Protein AF-A0A5E7YX53-F1 (afdb_monomer)

Mean predicted aligned error: 16.77 Å

Foldseek 3Di:
DDDDDDDDDDDDDDDDDDDDDDDDDDDDDDDDDDDDDDDDDDDDDDDDDDDDDDDDDDDDDDDDPDDPPPPVVVVPVPPPPPFDKWKFWFADPPCVVQFPDKKKKKKAFLDDDPQWTWMWMDINLPWIKIWIWADPDPPDIDIDIDTDDSVVSVVSRVNRVQLMWTWMWTWGADPNWIKTWTQTDDPQHPTIMIMITDSDPPDDDDDDPRTDDICPPPPCPDSSNCSVQNHPPSHDD

Radius of gyration: 29.93 Å; Cα contacts (8 Å, |Δi|>4): 324; chains: 1; bounding box: 68×97×72 Å

Nearest PDB structures (foldseek):
  3v85-assembly1_A  TM=6.809E-01  e=5.620E-05  Arabidopsis thaliana
  5a66-assembly2_B  TM=6.585E-01  e=3.225E-05  Arabidopsis thaliana
  7lbm-assembly1_l  TM=5.895E-01  e=2.324E-03  Homo sapiens
  8tqw-assembly1_T  TM=5.381E-01  e=2.993E-02  Homo sapiens
  6l7y-assembly1_A  TM=4.828E-01  e=1.919E-02  Trypanosoma cruzi strain CL Brener

Sequence (237 aa):
MRSGVKFPAFHTNGYHECGVPRDPSPTPANNPQWGAERLAAEARPPASGSLGVSGNLPVPRAGLAAAVACDSRFRQKYLMALEIERKFLVETDAWRNAVESSKAIVQAYVAIDGDTSMRVRISDETRAELTVKIGVSDMTRHEFEYSIPVADARAMTEASRGRLIEKTRHILTIDGFIWEVDVYEGRLAGLVTAEIEMGSESDDPALPSWLGPEVTGDPAWSNAMLAMNGWPGGGFA

Solvent-accessible surface area (backbone atoms only — not comparable to full-atom values): 15377 Å² total; per-residue (Å²): 141,82,89,80,87,82,77,88,82,84,84,84,81,80,89,80,91,78,86,88,84,86,88,80,90,80,82,91,78,81,86,82,81,83,84,84,81,88,89,83,83,91,80,82,83,83,83,92,78,88,85,85,90,90,86,84,87,83,86,84,81,90,79,85,80,75,77,80,70,75,58,68,76,74,62,65,78,72,66,81,71,77,83,42,67,47,34,26,36,51,71,49,76,72,60,66,84,54,57,76,47,73,44,46,36,43,35,19,41,60,43,76,57,92,62,31,37,32,34,35,38,36,39,69,87,75,45,21,34,41,38,41,37,37,55,77,50,100,89,42,66,51,77,46,79,40,83,46,58,51,70,59,44,50,57,46,42,70,69,17,77,72,21,50,44,42,30,41,39,31,35,30,74,56,98,88,36,49,32,42,37,36,43,31,31,80,97,46,52,85,47,40,37,36,36,36,65,42,97,46,94,83,64,79,76,84,78,62,90,34,56,45,63,76,50,57,92,44,67,60,74,32,71,68,37,35,20,72,72,43,51,87,92,63,68,86,126

Secondary structure (DSSP, 8-state):
---PPPPPPP--PPP----------------------------PPPPP----------PPP----------TTGGGGG-----EEEEEEE--GGGGGG--EEEEEEEEEEEEETTEEEEEEEETTTEEEEEEEEEEETTEEEEEEEEE-HHHHHHHHHHTSS-EEEEEEEEEEETTEEEEEEEE-GGGTT-EEEEEEESSTT--PPPPTTEEEE-TT-GGGSHHHHHHH--TT----

Structure (mmCIF, N/CA/C/O backbone):
data_AF-A0A5E7YX53-F1
#
_entry.id   AF-A0A5E7YX53-F1
#
loop_
_atom_site.group_PDB
_atom_site.id
_atom_site.type_symbol
_atom_site.label_atom_id
_atom_site.label_alt_id
_atom_site.label_comp_id
_atom_site.label_asym_id
_atom_site.label_entity_id
_atom_site.label_seq_id
_atom_site.pdbx_PDB_ins_code
_atom_site.Cartn_x
_atom_site.Cartn_y
_atom_site.Cartn_z
_atom_site.occupancy
_atom_site.B_iso_or_equiv
_atom_site.auth_seq_id
_atom_site.auth_comp_id
_atom_site.auth_asym_id
_atom_site.auth_atom_id
_atom_site.pdbx_PDB_model_num
ATOM 1 N N . MET A 1 1 ? -3.828 -46.671 3.257 1.00 44.44 1 MET A N 1
ATOM 2 C CA . MET A 1 1 ? -3.639 -46.018 1.945 1.00 44.44 1 MET A CA 1
ATOM 3 C C . MET A 1 1 ? -3.460 -44.527 2.180 1.00 44.44 1 MET A C 1
ATOM 5 O O . MET A 1 1 ? -4.420 -43.858 2.528 1.00 44.44 1 MET A O 1
ATOM 9 N N . ARG A 1 2 ? -2.222 -44.033 2.116 1.00 36.22 2 ARG A N 1
ATOM 10 C CA . ARG A 1 2 ? -1.889 -42.603 2.164 1.00 36.22 2 ARG A CA 1
ATOM 11 C C . ARG A 1 2 ? -0.827 -42.373 1.093 1.00 36.22 2 ARG A C 1
ATOM 13 O O . ARG A 1 2 ? 0.272 -42.907 1.200 1.00 36.22 2 ARG A O 1
ATOM 20 N N . SER A 1 3 ? -1.207 -41.683 0.026 1.00 39.88 3 SER A N 1
ATOM 21 C CA . SER A 1 3 ? -0.347 -41.309 -1.095 1.00 39.88 3 SER A CA 1
ATOM 22 C C . SER A 1 3 ? 0.428 -40.044 -0.729 1.00 39.88 3 SER A C 1
ATOM 24 O O . SER A 1 3 ? -0.150 -38.962 -0.662 1.00 39.88 3 SER A O 1
ATOM 26 N N . GLY A 1 4 ? 1.724 -40.196 -0.454 1.00 34.91 4 GLY A N 1
ATOM 27 C CA . GLY A 1 4 ? 2.659 -39.086 -0.288 1.00 34.91 4 GLY A CA 1
ATOM 28 C C . GLY A 1 4 ? 3.151 -38.596 -1.647 1.00 34.91 4 GLY A C 1
ATOM 29 O O . GLY A 1 4 ? 3.697 -39.374 -2.428 1.00 34.91 4 GLY A O 1
ATOM 30 N N . VAL A 1 5 ? 2.949 -37.310 -1.921 1.00 41.78 5 VAL A N 1
ATOM 31 C CA . VAL A 1 5 ? 3.520 -36.608 -3.074 1.00 41.78 5 VAL A CA 1
ATOM 32 C C . VAL A 1 5 ? 4.980 -36.276 -2.749 1.00 41.78 5 VAL A C 1
ATOM 34 O O . VAL A 1 5 ? 5.265 -35.632 -1.742 1.00 41.78 5 VAL A O 1
ATOM 37 N N . LYS A 1 6 ? 5.906 -36.773 -3.576 1.00 34.72 6 LYS A N 1
ATOM 38 C CA . LYS A 1 6 ? 7.348 -36.490 -3.513 1.00 34.72 6 LYS A CA 1
ATOM 39 C C . LYS A 1 6 ? 7.652 -35.201 -4.282 1.00 34.72 6 LYS A C 1
ATOM 41 O O . LYS A 1 6 ? 7.348 -35.130 -5.468 1.00 34.72 6 LYS A O 1
ATOM 46 N N . PHE A 1 7 ? 8.317 -34.246 -3.637 1.00 41.00 7 PHE A N 1
ATOM 47 C CA . PHE A 1 7 ? 9.016 -33.139 -4.299 1.00 41.00 7 PHE A CA 1
ATOM 48 C C . PHE A 1 7 ? 10.506 -33.498 -4.474 1.00 41.00 7 PHE A C 1
ATOM 50 O O . PHE A 1 7 ? 11.041 -34.237 -3.641 1.00 41.00 7 PHE A O 1
ATOM 57 N N . PRO A 1 8 ? 11.185 -33.045 -5.546 1.00 41.41 8 PRO A N 1
ATOM 58 C CA . PRO A 1 8 ? 12.583 -33.384 -5.791 1.00 41.41 8 PRO A CA 1
ATOM 59 C C . PRO A 1 8 ? 13.538 -32.613 -4.866 1.00 41.41 8 PRO A C 1
ATOM 61 O O . PRO A 1 8 ? 13.306 -31.460 -4.514 1.00 41.41 8 PRO A O 1
ATOM 64 N N . ALA A 1 9 ? 14.618 -33.294 -4.478 1.00 37.00 9 ALA A N 1
ATOM 65 C CA . ALA A 1 9 ? 15.661 -32.812 -3.585 1.00 37.00 9 ALA A CA 1
ATOM 66 C C . ALA A 1 9 ? 16.569 -31.765 -4.254 1.00 37.00 9 ALA A C 1
ATOM 68 O O . ALA A 1 9 ? 16.986 -31.928 -5.400 1.00 37.00 9 ALA A O 1
ATOM 69 N N . PHE A 1 10 ? 16.919 -30.725 -3.495 1.00 35.78 10 PHE A N 1
ATOM 70 C CA . PHE A 1 10 ? 17.961 -29.760 -3.832 1.00 35.78 10 PHE A CA 1
ATOM 71 C C . PHE A 1 10 ? 19.346 -30.400 -3.661 1.00 35.78 10 PHE A C 1
ATOM 73 O O . PHE A 1 10 ? 19.677 -30.906 -2.588 1.00 35.78 10 PHE A O 1
ATOM 80 N N . HIS A 1 11 ? 20.169 -30.363 -4.710 1.00 34.53 11 HIS A N 1
ATOM 81 C CA . HIS A 1 11 ? 21.590 -30.691 -4.620 1.00 34.53 11 HIS A CA 1
ATOM 82 C C . HIS A 1 11 ? 22.379 -29.475 -4.120 1.00 34.53 11 HIS A C 1
ATOM 84 O O . HIS A 1 11 ? 22.493 -28.465 -4.810 1.00 34.53 11 HIS A O 1
ATOM 90 N N . THR A 1 12 ? 22.952 -29.596 -2.924 1.00 37.72 12 THR A N 1
ATOM 91 C CA . THR A 1 12 ? 23.993 -28.711 -2.394 1.00 37.72 12 THR A CA 1
ATOM 92 C C . THR A 1 12 ? 25.337 -29.129 -2.982 1.00 37.72 12 THR A C 1
ATOM 94 O O . THR A 1 12 ? 25.825 -30.217 -2.668 1.00 37.72 12 THR A O 1
ATOM 97 N N . ASN A 1 13 ? 25.938 -28.294 -3.830 1.00 35.59 13 ASN A N 1
ATOM 98 C CA . ASN A 1 13 ? 27.306 -28.518 -4.290 1.00 35.59 13 ASN A CA 1
ATOM 99 C C . ASN A 1 13 ? 28.294 -27.847 -3.328 1.00 35.59 13 ASN A C 1
ATOM 101 O O . ASN A 1 13 ? 28.101 -26.703 -2.920 1.00 35.59 13 ASN A O 1
ATOM 105 N N . GLY A 1 14 ? 29.299 -28.626 -2.930 1.00 31.70 14 GLY A N 1
ATOM 106 C CA . GLY A 1 14 ? 30.205 -28.361 -1.823 1.00 31.70 14 GLY A CA 1
ATOM 107 C C . GLY A 1 14 ? 31.181 -27.207 -2.037 1.00 31.70 14 GLY A C 1
ATOM 108 O O . GLY A 1 14 ? 31.655 -26.937 -3.139 1.00 31.70 14 GLY A O 1
ATOM 109 N N . TYR A 1 15 ? 31.499 -26.574 -0.913 1.00 31.61 15 TYR A N 1
ATOM 110 C CA . TYR A 1 15 ? 32.590 -25.632 -0.734 1.00 31.61 15 TYR A CA 1
ATOM 111 C C . TYR A 1 15 ? 33.934 -26.366 -0.836 1.00 31.61 15 TYR A C 1
ATOM 113 O O . TYR A 1 15 ? 34.170 -27.332 -0.114 1.00 31.61 15 TYR A O 1
ATOM 121 N N . HIS A 1 16 ? 34.826 -25.871 -1.694 1.00 34.97 16 HIS A N 1
ATOM 122 C CA . HIS A 1 16 ? 36.260 -26.125 -1.596 1.00 34.97 16 HIS A CA 1
ATOM 123 C C . HIS A 1 16 ? 36.951 -24.834 -1.149 1.00 34.97 16 HIS A C 1
ATOM 125 O O . HIS A 1 16 ? 36.925 -23.823 -1.848 1.00 34.97 16 HIS A O 1
ATOM 131 N N . GLU A 1 17 ? 37.553 -24.888 0.038 1.00 34.00 17 GLU A N 1
ATOM 132 C CA . GLU A 1 17 ? 38.483 -23.894 0.567 1.00 34.00 17 GLU A CA 1
ATOM 133 C C . GLU A 1 17 ? 39.793 -23.914 -0.232 1.00 34.00 17 GLU A C 1
ATOM 135 O O . GLU A 1 17 ? 40.359 -24.985 -0.450 1.00 34.00 17 GLU A O 1
ATOM 140 N N . CYS A 1 18 ? 40.316 -22.743 -0.606 1.00 31.19 18 CYS A N 1
ATOM 141 C CA . CYS A 1 18 ? 41.732 -22.556 -0.931 1.00 31.19 18 CYS A CA 1
ATOM 142 C C . CYS A 1 18 ? 42.158 -21.088 -0.734 1.00 31.19 18 CYS A C 1
ATOM 144 O O . CYS A 1 18 ? 41.786 -20.217 -1.511 1.00 31.19 18 CYS A O 1
ATOM 146 N N . GLY A 1 19 ? 42.969 -20.862 0.306 1.00 31.19 19 GLY A N 1
ATOM 147 C CA . GLY A 1 19 ? 44.177 -20.022 0.294 1.00 31.19 19 GLY A CA 1
ATOM 148 C C . GLY A 1 19 ? 44.062 -18.520 0.013 1.00 31.19 19 GLY A C 1
ATOM 149 O O . GLY A 1 19 ? 44.057 -18.088 -1.133 1.00 31.19 19 GLY A O 1
ATOM 150 N N . VAL A 1 20 ? 44.156 -17.718 1.076 1.00 34.00 20 VAL A N 1
ATOM 151 C CA . VAL A 1 20 ? 44.461 -16.276 1.032 1.00 34.00 20 VAL A CA 1
ATOM 152 C C . VAL A 1 20 ? 45.982 -16.063 0.985 1.00 34.00 20 VAL A C 1
ATOM 154 O O . VAL A 1 20 ? 46.686 -16.645 1.812 1.00 34.00 20 VAL A O 1
ATOM 157 N N . PRO A 1 21 ? 46.492 -15.148 0.144 1.00 34.53 21 PRO A N 1
ATOM 158 C CA . PRO A 1 21 ? 47.664 -14.342 0.495 1.00 34.53 21 PRO A CA 1
ATOM 159 C C . PRO A 1 21 ? 47.284 -12.864 0.678 1.00 34.53 21 PRO A C 1
ATOM 161 O O . PRO A 1 21 ? 46.472 -12.322 -0.070 1.00 34.53 21 PRO A O 1
ATOM 164 N N . ARG A 1 22 ? 47.873 -12.213 1.690 1.00 34.00 22 ARG A N 1
ATOM 165 C CA . ARG A 1 22 ? 47.709 -10.779 1.979 1.00 34.00 22 ARG A CA 1
ATOM 166 C C . ARG A 1 22 ? 48.737 -9.916 1.228 1.00 34.00 22 ARG A C 1
ATOM 168 O O . ARG A 1 22 ? 49.913 -10.265 1.219 1.00 34.00 22 ARG A O 1
ATOM 175 N N . ASP A 1 23 ? 48.235 -8.748 0.808 1.00 33.00 23 ASP A N 1
ATOM 176 C CA . ASP A 1 23 ? 48.867 -7.418 0.631 1.00 33.00 23 ASP A CA 1
ATOM 177 C C . ASP A 1 23 ? 49.780 -7.118 -0.582 1.00 33.00 23 ASP A C 1
ATOM 179 O O . ASP A 1 23 ? 50.427 -8.033 -1.090 1.00 33.00 23 ASP A O 1
ATOM 183 N N . PRO A 1 24 ? 49.975 -5.830 -0.983 1.00 42.06 24 PRO A N 1
ATOM 184 C CA . PRO A 1 24 ? 49.183 -4.604 -0.728 1.00 42.06 24 PRO A CA 1
ATOM 185 C C . PRO A 1 24 ? 48.884 -3.733 -1.989 1.00 42.06 24 PRO A C 1
ATOM 187 O O . PRO A 1 24 ? 49.595 -3.784 -2.987 1.00 42.06 24 PRO A O 1
ATOM 190 N N . SER A 1 25 ? 47.885 -2.844 -1.860 1.00 30.64 25 SER A N 1
ATOM 191 C CA . SER A 1 25 ? 47.658 -1.563 -2.586 1.00 30.64 25 SER A CA 1
ATOM 192 C C . SER A 1 25 ? 47.433 -1.530 -4.114 1.00 30.64 25 SER A C 1
ATOM 194 O O . SER A 1 25 ? 48.301 -1.922 -4.889 1.00 30.64 25 SER A O 1
ATOM 196 N N . PRO A 1 26 ? 46.385 -0.809 -4.570 1.00 36.06 26 PRO A N 1
ATOM 197 C CA . PRO A 1 26 ? 46.445 -0.076 -5.832 1.00 36.06 26 PRO A CA 1
ATOM 198 C C . PRO A 1 26 ? 46.181 1.431 -5.654 1.00 36.06 26 PRO A C 1
ATOM 200 O O . PRO A 1 26 ? 45.200 1.868 -5.055 1.00 36.06 26 PRO A O 1
ATOM 203 N N . THR A 1 27 ? 47.081 2.228 -6.223 1.00 35.41 27 THR A N 1
ATOM 204 C CA . THR A 1 27 ? 46.905 3.640 -6.586 1.00 35.41 27 THR A CA 1
ATOM 205 C C . THR A 1 27 ? 45.700 3.834 -7.523 1.00 35.41 27 THR A C 1
ATOM 207 O O . THR A 1 27 ? 45.443 2.968 -8.362 1.00 35.41 27 THR A O 1
ATOM 210 N N . PRO A 1 28 ? 44.976 4.971 -7.471 1.00 34.12 28 PRO A N 1
ATOM 211 C CA . PRO A 1 28 ? 43.920 5.249 -8.436 1.00 34.12 28 PRO A CA 1
ATOM 212 C C . PRO A 1 28 ? 44.526 5.801 -9.734 1.00 34.12 28 PRO A C 1
ATOM 214 O O . PRO A 1 28 ? 45.072 6.904 -9.763 1.00 34.12 28 PRO A O 1
ATOM 217 N N . ALA A 1 29 ? 44.423 5.030 -10.816 1.00 33.62 29 ALA A N 1
ATOM 218 C CA . ALA A 1 29 ? 44.708 5.484 -12.172 1.00 33.62 29 ALA A CA 1
ATOM 219 C C . ALA A 1 29 ? 43.408 5.909 -12.881 1.00 33.62 29 ALA A C 1
ATOM 221 O O . ALA A 1 29 ? 42.470 5.129 -13.008 1.00 33.62 29 ALA A O 1
ATOM 222 N N . ASN A 1 30 ? 43.398 7.173 -13.309 1.00 36.38 30 ASN A N 1
ATOM 223 C CA . ASN A 1 30 ? 42.688 7.802 -14.429 1.00 36.38 30 ASN A CA 1
ATOM 224 C C . ASN A 1 30 ? 41.548 7.044 -15.155 1.00 36.38 30 ASN A C 1
ATOM 226 O O . ASN A 1 30 ? 41.779 6.099 -15.900 1.00 36.38 30 ASN A O 1
ATOM 230 N N . ASN A 1 31 ? 40.344 7.620 -15.031 1.00 35.09 31 ASN A N 1
ATOM 231 C CA . ASN A 1 31 ? 39.406 8.053 -16.086 1.00 35.09 31 ASN A CA 1
ATOM 232 C C . ASN A 1 31 ? 39.378 7.314 -17.448 1.00 35.09 31 ASN A C 1
ATOM 234 O O . ASN A 1 31 ? 40.348 7.396 -18.203 1.00 35.09 31 ASN A O 1
ATOM 238 N N . PRO A 1 32 ? 38.196 6.841 -17.885 1.00 35.91 32 PRO A N 1
ATOM 239 C CA . PRO A 1 32 ? 37.824 6.796 -19.292 1.00 35.91 32 PRO A CA 1
ATOM 240 C C . PRO A 1 32 ? 36.826 7.914 -19.647 1.00 35.91 32 PRO A C 1
ATOM 242 O O . PRO A 1 32 ? 35.658 7.906 -19.253 1.00 35.91 32 PRO A O 1
ATOM 245 N N . GLN A 1 33 ? 37.318 8.854 -20.456 1.00 30.64 33 GLN A N 1
ATOM 246 C CA . GLN A 1 33 ? 36.558 9.879 -21.168 1.00 30.64 33 GLN A CA 1
ATOM 247 C C . GLN A 1 33 ? 35.457 9.241 -22.031 1.00 30.64 33 GLN A C 1
ATOM 249 O O . GLN A 1 33 ? 35.744 8.436 -22.916 1.00 30.64 33 GLN A O 1
ATOM 254 N N . TRP A 1 34 ? 34.203 9.645 -21.824 1.00 32.59 34 TRP A N 1
ATOM 255 C CA . TRP A 1 34 ? 33.136 9.404 -22.794 1.00 32.59 34 TRP A CA 1
ATOM 256 C C . TRP A 1 34 ? 33.305 10.377 -23.963 1.00 32.59 34 TRP A C 1
ATOM 258 O O . TRP A 1 34 ? 33.096 11.582 -23.826 1.00 32.59 34 TRP A O 1
ATOM 268 N N . GLY A 1 35 ? 33.734 9.843 -25.107 1.00 29.55 35 GLY A N 1
ATOM 269 C CA . GLY A 1 35 ? 33.821 10.567 -26.368 1.00 29.55 35 GLY A CA 1
ATOM 270 C C . GLY A 1 35 ? 32.434 10.846 -26.939 1.00 29.55 35 GLY A C 1
ATOM 271 O O . GLY A 1 35 ? 31.699 9.923 -27.280 1.00 29.55 35 GLY A O 1
ATOM 272 N N . ALA A 1 36 ? 32.099 12.125 -27.078 1.00 31.72 36 ALA A N 1
ATOM 273 C CA . ALA A 1 36 ? 31.012 12.590 -27.925 1.00 31.72 36 ALA A CA 1
ATOM 274 C C . ALA A 1 36 ? 31.632 13.365 -29.093 1.00 31.72 36 ALA A C 1
ATOM 276 O O . ALA A 1 36 ? 32.027 14.519 -28.939 1.00 31.72 36 ALA A O 1
ATOM 277 N N . GLU A 1 37 ? 31.731 12.728 -30.260 1.00 31.52 37 GLU A N 1
ATOM 278 C CA . GLU A 1 37 ? 32.083 13.404 -31.506 1.00 31.52 37 GLU A CA 1
ATOM 279 C C . GLU A 1 37 ? 30.990 13.245 -32.570 1.00 31.52 37 GLU A C 1
ATOM 281 O O . GLU A 1 37 ? 30.600 12.139 -32.932 1.00 31.52 37 GLU A O 1
ATOM 286 N N . ARG A 1 38 ? 30.633 14.422 -33.113 1.00 32.03 38 ARG A N 1
ATOM 287 C CA . ARG A 1 38 ? 30.009 14.752 -34.408 1.00 32.03 38 ARG A CA 1
ATOM 288 C C . ARG A 1 38 ? 28.496 14.529 -34.573 1.00 32.03 38 ARG A C 1
ATOM 290 O O . ARG A 1 38 ? 28.023 13.412 -34.707 1.00 32.03 38 ARG A O 1
ATOM 297 N N . LEU A 1 39 ? 27.760 15.627 -34.788 1.00 29.94 39 LEU A N 1
ATOM 298 C CA . LEU A 1 39 ? 27.498 16.224 -36.118 1.00 29.94 39 LEU A CA 1
ATOM 299 C C . LEU A 1 39 ? 26.484 17.386 -36.004 1.00 29.94 39 LEU A C 1
ATOM 301 O O . LEU A 1 39 ? 25.367 17.161 -35.557 1.00 29.94 39 LEU A O 1
ATOM 305 N N . ALA A 1 40 ? 26.856 18.588 -36.462 1.00 32.00 40 ALA A N 1
ATOM 306 C CA . ALA A 1 40 ? 25.992 19.606 -37.102 1.00 32.00 40 ALA A CA 1
ATOM 307 C C . ALA A 1 40 ? 26.865 20.852 -37.378 1.00 32.00 40 ALA A C 1
ATOM 309 O O . ALA A 1 40 ? 27.223 21.580 -36.461 1.00 32.00 40 ALA A O 1
ATOM 310 N N . ALA A 1 41 ? 27.499 20.952 -38.547 1.00 33.50 41 ALA A N 1
ATOM 311 C CA . ALA A 1 41 ? 26.955 21.568 -39.764 1.00 33.50 41 ALA A CA 1
ATOM 312 C C . ALA A 1 41 ? 26.732 23.086 -39.611 1.00 33.50 41 ALA A C 1
ATOM 314 O O . ALA A 1 41 ? 25.770 23.552 -39.008 1.00 33.50 41 ALA A O 1
ATOM 315 N N . GLU A 1 42 ? 27.682 23.826 -40.180 1.00 32.59 42 GLU A N 1
ATOM 316 C CA . GLU A 1 42 ? 27.737 25.278 -40.310 1.00 32.59 42 GLU A CA 1
ATOM 317 C C . GLU A 1 42 ? 26.537 25.829 -41.097 1.00 32.59 42 GLU A C 1
ATOM 319 O O . GLU A 1 42 ? 26.219 25.345 -42.183 1.00 32.59 42 GLU A O 1
ATOM 324 N N . ALA A 1 43 ? 25.936 26.914 -40.609 1.00 32.69 43 ALA A N 1
ATOM 325 C CA . ALA A 1 43 ? 25.086 27.787 -41.412 1.00 32.69 43 ALA A CA 1
ATOM 326 C C . ALA A 1 43 ? 25.496 29.246 -41.171 1.00 32.69 43 ALA A C 1
ATOM 328 O O . ALA A 1 43 ? 25.234 29.827 -40.119 1.00 32.69 43 ALA A O 1
ATOM 329 N N . ARG A 1 44 ? 26.184 29.832 -42.159 1.00 35.44 44 ARG A N 1
ATOM 330 C CA . ARG A 1 44 ? 26.443 31.277 -42.250 1.00 35.44 44 ARG A CA 1
ATOM 331 C C . ARG A 1 44 ? 25.149 32.011 -42.642 1.00 35.44 44 ARG A C 1
ATOM 333 O O . ARG A 1 44 ? 24.458 31.531 -43.541 1.00 35.44 44 ARG A O 1
ATOM 340 N N . PRO A 1 45 ? 24.843 33.188 -42.071 1.00 38.00 45 PRO A N 1
ATOM 341 C CA . PRO A 1 45 ? 23.753 34.029 -42.560 1.00 38.00 45 PRO A CA 1
ATOM 342 C C . PRO A 1 45 ? 24.175 34.792 -43.834 1.00 38.00 45 PRO A C 1
ATOM 344 O O . PRO A 1 45 ? 25.326 35.234 -43.918 1.00 38.00 45 PRO A O 1
ATOM 347 N N . PRO A 1 46 ? 23.288 34.984 -44.830 1.00 38.69 46 PRO A N 1
ATOM 348 C CA . PRO A 1 46 ? 23.581 35.850 -45.962 1.00 38.69 46 PRO A CA 1
ATOM 349 C C . PRO A 1 46 ? 23.355 37.332 -45.628 1.00 38.69 46 PRO A C 1
ATOM 351 O O . PRO A 1 46 ? 22.557 37.704 -44.769 1.00 38.69 46 PRO A O 1
ATOM 354 N N . ALA A 1 47 ? 24.114 38.155 -46.347 1.00 34.34 47 ALA A N 1
ATOM 355 C CA . ALA A 1 47 ? 24.240 39.594 -46.207 1.00 34.34 47 ALA A CA 1
ATOM 356 C C . ALA A 1 47 ? 22.967 40.383 -46.554 1.00 34.34 47 ALA A C 1
ATOM 358 O O . ALA A 1 47 ? 22.156 39.995 -47.394 1.00 34.34 47 ALA A O 1
ATOM 359 N N . SER A 1 48 ? 22.869 41.550 -45.924 1.00 34.88 48 SER A N 1
ATOM 360 C CA . SER A 1 48 ? 21.919 42.624 -46.181 1.00 34.88 48 SER A CA 1
ATOM 361 C C . SER A 1 48 ? 22.114 43.246 -47.569 1.00 34.88 48 SER A C 1
ATOM 363 O O . SER A 1 48 ? 23.180 43.767 -47.891 1.00 34.88 48 SER A O 1
ATOM 365 N N . GLY A 1 49 ? 21.049 43.253 -48.371 1.00 31.77 49 GLY A N 1
ATOM 366 C CA . GLY A 1 49 ? 20.936 44.025 -49.607 1.00 31.77 49 GLY A CA 1
ATOM 367 C C . GLY A 1 49 ? 19.658 44.858 -49.581 1.00 31.77 49 GLY A C 1
ATOM 368 O O . GLY A 1 49 ? 18.557 44.315 -49.580 1.00 31.77 49 GLY A O 1
ATOM 369 N N . SER A 1 50 ? 19.806 46.179 -49.523 1.00 32.62 50 SER A N 1
ATOM 370 C CA . SER A 1 50 ? 18.731 47.158 -49.708 1.00 32.62 50 SER A CA 1
ATOM 371 C C . SER A 1 50 ? 18.531 47.458 -51.193 1.00 32.62 50 SER A C 1
ATOM 373 O O . SER A 1 50 ? 19.540 47.598 -51.878 1.00 32.62 50 SER A O 1
ATOM 375 N N . LEU A 1 51 ? 17.282 47.654 -51.645 1.00 31.16 51 LEU A N 1
ATOM 376 C CA . LEU A 1 51 ? 16.831 48.721 -52.567 1.00 31.16 51 LEU A CA 1
ATOM 377 C C . LEU A 1 51 ? 15.321 48.577 -52.907 1.00 31.16 51 LEU A C 1
ATOM 379 O O . LEU A 1 51 ? 14.902 47.551 -53.426 1.00 31.16 51 LEU A O 1
ATOM 383 N N . GLY A 1 52 ? 14.537 49.645 -52.673 1.00 29.62 52 GLY A N 1
ATOM 384 C CA . GLY A 1 52 ? 13.616 50.221 -53.680 1.00 29.62 52 GLY A CA 1
ATOM 385 C C . GLY A 1 52 ? 12.146 49.762 -53.830 1.00 29.62 52 GLY A C 1
ATOM 386 O O . GLY A 1 52 ? 11.829 49.057 -54.772 1.00 29.62 52 GLY A O 1
ATOM 387 N N . VAL A 1 53 ? 11.256 50.281 -52.970 1.00 32.62 53 VAL A N 1
ATOM 388 C CA . VAL A 1 53 ? 9.967 51.000 -53.227 1.00 32.62 53 VAL A CA 1
ATOM 389 C C . VAL A 1 53 ? 8.993 50.589 -54.370 1.00 32.62 53 VAL A C 1
ATOM 391 O O . VAL A 1 53 ? 9.288 50.760 -55.546 1.00 32.62 53 VAL A O 1
ATOM 394 N N . SER A 1 54 ? 7.735 50.307 -53.965 1.00 31.56 54 SER A N 1
ATOM 395 C CA . SER A 1 54 ? 6.429 50.832 -54.468 1.00 31.56 54 SER A CA 1
ATOM 396 C C . SER A 1 54 ? 5.395 49.769 -54.868 1.00 31.56 54 SER A C 1
ATOM 398 O O . SER A 1 54 ? 5.616 48.991 -55.789 1.00 31.56 54 SER A O 1
ATOM 400 N N . GLY A 1 55 ? 4.213 49.807 -54.241 1.00 31.92 55 GLY A N 1
ATOM 401 C CA . GLY A 1 55 ? 3.025 49.075 -54.694 1.00 31.92 55 GLY A CA 1
ATOM 402 C C . GLY A 1 55 ? 1.971 48.931 -53.597 1.00 31.92 55 GLY A C 1
ATOM 403 O O . GLY A 1 55 ? 2.217 48.303 -52.576 1.00 31.92 55 GLY A O 1
ATOM 404 N N . ASN A 1 56 ? 0.813 49.554 -53.794 1.00 33.09 56 ASN A N 1
ATOM 405 C CA . ASN A 1 56 ? -0.256 49.736 -52.814 1.00 33.09 56 ASN A CA 1
ATOM 406 C C . ASN A 1 56 ? -1.369 48.666 -52.971 1.00 33.09 56 ASN A C 1
ATOM 408 O O . ASN A 1 56 ? -1.722 48.348 -54.105 1.00 33.09 56 ASN A O 1
ATOM 412 N N . LEU A 1 57 ? -1.986 48.276 -51.837 1.00 30.27 57 LEU A N 1
ATOM 413 C CA . LEU A 1 57 ? -3.296 47.595 -51.621 1.00 30.27 57 LEU A CA 1
ATOM 414 C C . LEU A 1 57 ? -3.411 46.059 -51.834 1.00 30.27 57 LEU A C 1
ATOM 416 O O . LEU A 1 57 ? -2.694 45.519 -52.670 1.00 30.27 57 LEU A O 1
ATOM 420 N N . PRO A 1 58 ? -4.374 45.344 -51.185 1.00 38.62 58 PRO A N 1
ATOM 421 C CA . PRO A 1 58 ? -5.327 45.738 -50.132 1.00 38.62 58 PRO A CA 1
ATOM 422 C C . PRO A 1 58 ? -5.256 44.873 -48.846 1.00 38.62 58 PRO A C 1
ATOM 424 O O . PRO A 1 58 ? -4.719 43.771 -48.816 1.00 38.62 58 PRO A O 1
ATOM 427 N N . VAL A 1 59 ? -5.876 45.377 -47.776 1.00 40.78 59 VAL A N 1
ATOM 428 C CA . VAL A 1 59 ? -6.101 44.677 -46.499 1.00 40.78 59 VAL A CA 1
ATOM 429 C C . VAL A 1 59 ? -7.314 43.741 -46.625 1.00 40.78 59 VAL A C 1
ATOM 431 O O . VAL A 1 59 ? -8.404 44.243 -46.911 1.00 40.78 59 VAL A O 1
ATOM 434 N N . PRO A 1 60 ? -7.210 42.428 -46.345 1.00 36.62 60 PRO A N 1
ATOM 435 C CA . PRO A 1 60 ? -8.369 41.614 -46.027 1.00 36.62 60 PRO A CA 1
ATOM 436 C C . PRO A 1 60 ? -8.636 41.666 -44.521 1.00 36.62 60 PRO A C 1
ATOM 438 O O . PRO A 1 60 ? -7.782 41.376 -43.682 1.00 36.62 60 PRO A O 1
ATOM 441 N N . ARG A 1 61 ? -9.861 42.064 -44.187 1.00 39.59 61 ARG A N 1
ATOM 442 C CA . ARG A 1 61 ? -10.441 41.987 -42.850 1.00 39.59 61 ARG A CA 1
ATOM 443 C C . ARG A 1 61 ? -11.093 40.607 -42.686 1.00 39.59 61 ARG A C 1
ATOM 445 O O . ARG A 1 61 ? -11.748 40.143 -43.611 1.00 39.59 61 ARG A O 1
ATOM 452 N N . ALA A 1 62 ? -10.994 40.079 -41.465 1.00 37.84 62 ALA A N 1
ATOM 453 C CA . ALA A 1 62 ? -11.679 38.911 -40.892 1.00 37.84 62 ALA A CA 1
ATOM 454 C C . ALA A 1 62 ? -11.010 37.536 -41.079 1.00 37.84 62 ALA A C 1
ATOM 456 O O . ALA A 1 62 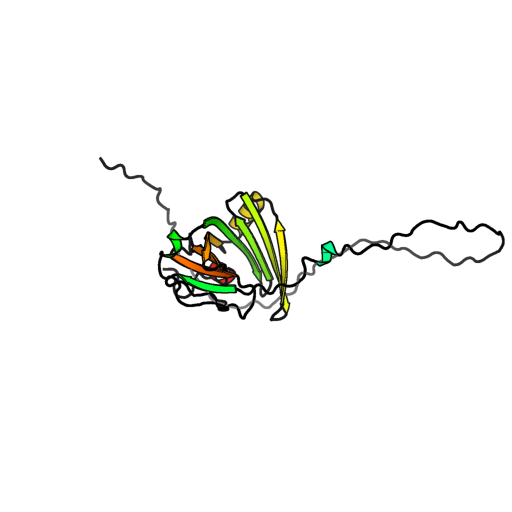? -10.813 37.056 -42.188 1.00 37.84 62 ALA A O 1
ATOM 457 N N . GLY A 1 63 ? -10.741 36.877 -39.946 1.00 32.78 63 GLY A N 1
ATOM 458 C CA . GLY A 1 63 ? -10.355 35.467 -39.912 1.00 32.78 63 GLY A CA 1
ATOM 459 C C . GLY A 1 63 ? -9.650 35.038 -38.627 1.00 32.78 63 GLY A C 1
ATOM 460 O O . GLY A 1 63 ? -8.479 34.700 -38.673 1.00 32.78 63 GLY A O 1
ATOM 461 N N . LEU A 1 64 ? -10.356 35.107 -37.493 1.00 42.53 64 LEU A N 1
ATOM 462 C CA . LEU A 1 64 ? -10.227 34.217 -36.327 1.00 42.53 64 LEU A CA 1
ATOM 463 C C . LEU A 1 64 ? -8.853 33.518 -36.122 1.00 42.53 64 LEU A C 1
ATOM 465 O O . LEU A 1 64 ? -8.671 32.364 -36.500 1.00 42.53 64 LEU A O 1
ATOM 469 N N . ALA A 1 65 ? -7.902 34.170 -35.447 1.00 34.78 65 ALA A N 1
ATOM 470 C CA . ALA A 1 65 ? -6.808 33.444 -34.800 1.00 34.78 65 ALA A CA 1
ATOM 471 C C . ALA A 1 65 ? -7.309 33.003 -33.423 1.00 34.78 65 ALA A C 1
ATOM 473 O O . ALA A 1 65 ? -7.459 33.816 -32.510 1.00 34.78 65 ALA A O 1
ATOM 474 N N . ALA A 1 66 ? -7.663 31.722 -33.337 1.00 38.28 66 ALA A N 1
ATOM 475 C CA . ALA A 1 66 ? -8.115 31.056 -32.132 1.00 38.28 66 ALA A CA 1
ATOM 476 C C . ALA A 1 66 ? -7.173 31.376 -30.966 1.00 38.28 66 ALA A C 1
ATOM 478 O O . ALA A 1 66 ? -5.984 31.055 -31.004 1.00 38.28 66 ALA A O 1
ATOM 479 N N . ALA A 1 67 ? -7.720 31.980 -29.911 1.00 38.03 67 ALA A N 1
ATOM 480 C CA . ALA A 1 67 ? -7.124 31.835 -28.600 1.00 38.03 67 ALA A CA 1
ATOM 481 C C . ALA A 1 67 ? -7.007 30.327 -28.364 1.00 38.03 67 ALA A C 1
ATOM 483 O O . ALA A 1 67 ? -8.019 29.622 -28.360 1.00 38.03 67 ALA A O 1
ATOM 484 N N . VAL A 1 68 ? -5.779 29.828 -28.229 1.00 41.78 68 VAL A N 1
ATOM 485 C CA . VAL A 1 68 ? -5.548 28.513 -27.642 1.00 41.78 68 VAL A CA 1
ATOM 486 C C . VAL A 1 68 ? -6.071 28.639 -26.221 1.00 41.78 68 VAL A C 1
ATOM 488 O O . VAL A 1 68 ? -5.383 29.123 -25.324 1.00 41.78 68 VAL A O 1
ATOM 491 N N . ALA A 1 69 ? -7.347 28.305 -26.042 1.00 40.12 69 ALA A N 1
ATOM 492 C CA . ALA A 1 69 ? -7.907 28.042 -24.742 1.00 40.12 69 ALA A CA 1
ATOM 493 C C . ALA A 1 69 ? -7.055 26.906 -24.186 1.00 40.12 69 ALA A C 1
ATOM 495 O O . ALA A 1 69 ? -7.143 25.769 -24.647 1.00 40.12 69 ALA A O 1
ATOM 496 N N . CYS A 1 70 ? -6.151 27.254 -23.272 1.00 38.38 70 CYS A N 1
ATOM 497 C CA . CYS A 1 70 ? -5.514 26.294 -22.395 1.00 38.38 70 CYS A CA 1
ATOM 498 C C . CYS A 1 70 ? -6.665 25.515 -21.762 1.00 38.38 70 CYS A C 1
ATOM 500 O O . CYS A 1 70 ? -7.442 26.088 -20.994 1.00 38.38 70 CYS A O 1
ATOM 502 N N . ASP A 1 71 ? -6.855 24.276 -22.216 1.00 40.12 71 ASP A N 1
ATOM 503 C CA . ASP A 1 71 ? -7.956 23.425 -21.799 1.00 40.12 71 ASP A CA 1
ATOM 504 C C . ASP A 1 71 ? -7.873 23.294 -20.279 1.00 40.12 71 ASP A C 1
ATOM 506 O O . ASP A 1 71 ? -6.986 22.635 -19.730 1.00 40.12 71 ASP A O 1
ATOM 510 N N . SER A 1 72 ? -8.781 23.975 -19.584 1.00 41.91 72 SER A N 1
ATOM 511 C CA . SER A 1 72 ? -8.867 23.980 -18.126 1.00 41.91 72 SER A CA 1
ATOM 512 C C . SER A 1 72 ? -9.104 22.575 -17.565 1.00 41.91 72 SER A C 1
ATOM 514 O O . SER A 1 72 ? -8.871 22.351 -16.379 1.00 41.91 72 SER A O 1
ATOM 516 N N . ARG A 1 73 ? -9.469 21.609 -18.422 1.00 42.66 73 ARG A N 1
ATOM 517 C CA . ARG A 1 73 ? -9.583 20.184 -18.095 1.00 42.66 73 ARG A CA 1
ATOM 518 C C . ARG A 1 73 ? -8.236 19.484 -17.904 1.00 42.66 73 ARG A C 1
ATOM 520 O O . ARG A 1 73 ? -8.175 18.530 -17.137 1.00 42.66 73 ARG A O 1
ATOM 527 N N . PHE A 1 74 ? -7.144 19.974 -18.501 1.00 39.16 74 PHE A N 1
ATOM 528 C CA . PHE A 1 74 ? -5.794 19.440 -18.244 1.00 39.16 74 PHE A CA 1
ATOM 529 C C . PHE A 1 74 ? -5.242 19.892 -16.885 1.00 39.16 74 PHE A C 1
ATOM 531 O O . PHE A 1 74 ? -4.408 19.223 -16.278 1.00 39.16 74 PHE A O 1
ATOM 538 N N . ARG A 1 75 ? -5.739 21.026 -16.379 1.00 36.38 75 ARG A N 1
ATOM 539 C CA . ARG A 1 75 ? -5.293 21.635 -15.122 1.00 36.38 75 ARG A CA 1
ATOM 540 C C . ARG A 1 75 ? -5.930 21.011 -13.879 1.00 36.38 75 ARG A C 1
ATOM 542 O O . ARG A 1 75 ? -5.492 21.312 -12.774 1.00 36.38 75 ARG A O 1
ATOM 549 N N . GLN A 1 76 ? -6.941 20.156 -14.041 1.00 37.34 76 GLN A N 1
ATOM 550 C CA . GLN A 1 76 ? -7.737 19.664 -12.916 1.00 37.34 76 GLN A CA 1
ATOM 551 C C . GLN A 1 76 ? -7.125 18.448 -12.198 1.00 37.34 76 GLN A C 1
ATOM 553 O O . GLN A 1 76 ? -7.483 18.195 -11.055 1.00 37.34 76 GLN A O 1
ATOM 558 N N . LYS A 1 77 ? -6.156 17.743 -12.805 1.00 42.38 77 LYS A N 1
ATOM 559 C CA . LYS A 1 77 ? -5.501 16.564 -12.195 1.00 42.38 77 LYS A CA 1
ATOM 560 C C . LYS A 1 77 ? -4.279 16.896 -11.313 1.00 42.38 77 LYS A C 1
ATOM 562 O O . LYS A 1 77 ? -3.752 16.010 -10.660 1.00 42.38 77 LYS A O 1
ATOM 567 N N . TYR A 1 78 ? -3.829 18.156 -11.284 1.00 42.50 78 TYR A N 1
ATOM 568 C CA . TYR A 1 78 ? -2.637 18.597 -10.534 1.00 42.50 78 TYR A CA 1
ATOM 569 C C . TYR A 1 78 ? -2.954 19.471 -9.311 1.00 42.50 78 TYR A C 1
ATOM 571 O O . TYR A 1 78 ? -2.100 20.220 -8.839 1.00 42.50 78 TYR A O 1
ATOM 579 N N . LEU A 1 79 ? -4.168 19.386 -8.767 1.00 39.94 79 LEU A N 1
ATOM 580 C CA . LEU A 1 79 ? -4.344 19.752 -7.367 1.00 39.94 79 LEU A CA 1
ATOM 581 C C . LEU A 1 79 ? -3.751 18.607 -6.556 1.00 39.94 79 LEU A C 1
ATOM 583 O O . LEU A 1 79 ? -4.292 17.507 -6.553 1.00 39.94 79 LEU A O 1
ATOM 587 N N . MET A 1 80 ? -2.599 18.884 -5.946 1.00 45.19 80 MET A N 1
ATOM 588 C CA . MET A 1 80 ? -2.013 18.084 -4.881 1.00 45.19 80 MET A CA 1
ATOM 589 C C . MET A 1 80 ? -3.031 17.982 -3.742 1.00 45.19 80 MET A C 1
ATOM 591 O O . MET A 1 80 ? -2.989 18.760 -2.793 1.00 45.19 80 MET A O 1
ATOM 595 N N . ALA A 1 81 ? -3.992 17.070 -3.867 1.00 43.69 81 ALA A N 1
ATOM 596 C CA . ALA A 1 81 ? -4.644 16.518 -2.703 1.00 43.69 81 ALA A CA 1
ATOM 597 C C . ALA A 1 81 ? -3.519 15.814 -1.945 1.00 43.69 81 ALA A C 1
ATOM 599 O O . ALA A 1 81 ? -2.934 14.854 -2.442 1.00 43.69 81 ALA A O 1
ATOM 600 N N . LEU A 1 82 ? -3.114 16.391 -0.816 1.00 56.91 82 LEU A N 1
ATOM 601 C CA . LEU A 1 82 ? -2.374 15.640 0.183 1.00 56.91 82 LEU A CA 1
ATOM 602 C C . LEU A 1 82 ? -3.289 14.464 0.531 1.00 56.91 82 LEU A C 1
ATOM 604 O O . LEU A 1 82 ? -4.364 14.687 1.080 1.00 56.91 82 LEU A O 1
ATOM 608 N N . GLU A 1 83 ? -2.934 13.253 0.111 1.00 62.66 83 GLU A N 1
ATOM 609 C CA . GLU A 1 83 ? -3.599 12.057 0.620 1.00 62.66 83 GLU A CA 1
ATOM 610 C C . GLU A 1 83 ? -3.270 11.987 2.112 1.00 62.66 83 GLU A C 1
ATOM 612 O O . GLU A 1 83 ? -2.098 11.965 2.501 1.00 62.66 83 GLU A O 1
ATOM 617 N N . ILE A 1 84 ? -4.305 12.055 2.947 1.00 82.75 84 ILE A N 1
ATOM 618 C CA . ILE A 1 84 ? -4.176 11.989 4.398 1.00 82.75 84 ILE A CA 1
ATOM 619 C C . ILE A 1 84 ? -4.587 10.575 4.783 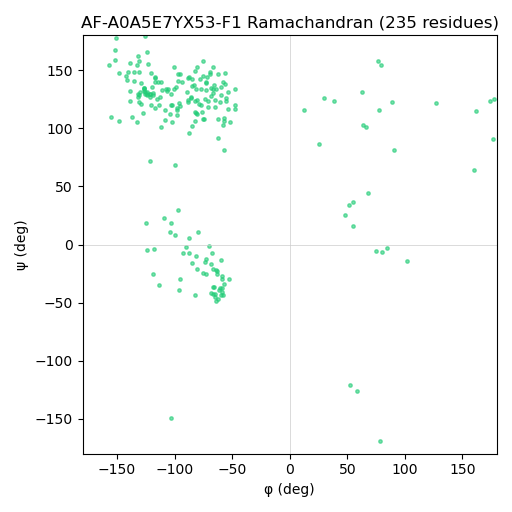1.00 82.75 84 ILE A C 1
ATOM 621 O O . ILE A 1 84 ? -5.765 10.225 4.749 1.00 82.75 84 ILE A O 1
ATOM 625 N N . GLU A 1 85 ? -3.600 9.751 5.115 1.00 90.06 85 GLU A N 1
ATOM 626 C CA . GLU A 1 85 ? -3.805 8.350 5.475 1.00 90.06 85 GLU A CA 1
ATOM 627 C C . GLU A 1 85 ? -3.299 8.058 6.888 1.00 90.06 85 GLU A C 1
ATOM 629 O O . GLU A 1 85 ? -2.307 8.630 7.349 1.00 90.06 85 GLU A O 1
ATOM 634 N N . ARG A 1 86 ? -3.968 7.124 7.570 1.00 94.56 86 ARG A N 1
ATOM 635 C CA . ARG A 1 86 ? -3.457 6.500 8.799 1.00 94.56 86 ARG A CA 1
ATOM 636 C C . ARG A 1 86 ? -3.254 5.015 8.565 1.00 94.56 86 ARG A C 1
ATOM 638 O O . ARG A 1 86 ? -4.049 4.383 7.873 1.00 94.56 86 ARG A O 1
ATOM 645 N N . LYS A 1 87 ? -2.200 4.457 9.156 1.00 96.06 87 LYS A N 1
ATOM 646 C CA . LYS A 1 87 ? -1.791 3.062 8.983 1.00 96.06 87 LYS A CA 1
ATOM 647 C C . LYS A 1 87 ? -1.646 2.367 10.322 1.00 96.06 87 LYS A C 1
ATOM 649 O O . LYS A 1 87 ? -0.993 2.880 11.224 1.00 96.06 87 LYS A O 1
ATOM 654 N N . PHE A 1 88 ? -2.174 1.158 10.416 1.00 97.56 88 PHE A N 1
ATOM 655 C CA . PHE A 1 88 ? -2.193 0.356 11.631 1.00 97.56 88 PHE A CA 1
ATOM 656 C C . PHE A 1 88 ? -1.739 -1.070 11.350 1.00 97.56 88 PHE A C 1
ATOM 658 O O . PHE A 1 88 ? -1.915 -1.595 10.246 1.00 97.56 88 PHE A O 1
ATOM 665 N N . LEU A 1 89 ? -1.213 -1.723 12.380 1.00 97.56 89 LEU A N 1
ATOM 666 C CA . LEU A 1 89 ? -1.151 -3.180 12.419 1.00 97.56 89 LEU A CA 1
ATOM 667 C C . LEU A 1 89 ? -2.540 -3.749 12.717 1.00 97.56 89 LEU A C 1
ATOM 669 O O . LEU A 1 89 ? -3.395 -3.065 13.277 1.00 97.56 89 LEU A O 1
ATOM 673 N N . VAL A 1 90 ? -2.769 -5.006 12.351 1.00 97.62 90 VAL A N 1
ATOM 674 C CA . VAL A 1 90 ? -4.025 -5.711 12.638 1.00 97.62 90 VAL A CA 1
ATOM 675 C C . VAL A 1 90 ? -3.764 -6.837 13.629 1.00 97.62 90 VAL A C 1
ATOM 677 O O . VAL A 1 90 ? -2.891 -7.673 13.407 1.00 97.62 90 VAL A O 1
ATOM 680 N N . GLU A 1 91 ? -4.529 -6.866 14.719 1.00 95.25 91 GLU A N 1
ATOM 681 C CA . GLU A 1 91 ? -4.352 -7.839 15.806 1.00 95.25 91 GLU A CA 1
ATOM 682 C C . GLU A 1 91 ? -5.265 -9.057 15.678 1.00 95.25 91 GLU A C 1
ATOM 684 O O . GLU A 1 91 ? -4.917 -10.147 16.131 1.00 95.25 91 GLU A O 1
ATOM 689 N N . THR A 1 92 ? -6.449 -8.893 15.080 1.00 96.69 92 THR A N 1
ATOM 690 C CA . THR A 1 92 ? -7.441 -9.973 14.993 1.00 96.69 92 THR A CA 1
ATOM 691 C C . THR A 1 92 ? -8.120 -10.024 13.630 1.00 96.69 92 THR A C 1
ATOM 693 O O . THR A 1 92 ? -8.231 -9.025 12.929 1.00 96.69 92 THR A O 1
ATOM 696 N N . ASP A 1 93 ? -8.648 -11.194 13.273 1.00 96.62 93 ASP A N 1
ATOM 697 C CA . ASP A 1 93 ? -9.344 -11.435 12.003 1.00 96.62 93 ASP A CA 1
ATOM 698 C C . ASP A 1 93 ? -10.807 -10.935 11.974 1.00 96.62 93 ASP A C 1
ATOM 700 O O . ASP A 1 93 ? -11.556 -11.262 11.050 1.00 96.62 93 ASP A O 1
ATOM 704 N N . ALA A 1 94 ? -11.259 -10.152 12.964 1.00 96.81 94 ALA A N 1
ATOM 705 C CA . ALA A 1 94 ? -12.666 -9.742 13.063 1.00 96.81 94 ALA A CA 1
ATOM 706 C C . ALA A 1 94 ? -13.141 -8.875 11.876 1.00 96.81 94 ALA A C 1
ATOM 708 O O . ALA A 1 94 ? -14.333 -8.859 11.567 1.00 96.81 94 ALA A O 1
ATOM 709 N N . TRP A 1 95 ? -12.214 -8.215 11.172 1.00 97.25 95 TRP A N 1
ATOM 710 C CA . TRP A 1 95 ? -12.479 -7.437 9.957 1.00 97.25 95 TRP A CA 1
ATOM 711 C C . TRP A 1 95 ? -13.006 -8.284 8.790 1.00 97.25 95 TRP A C 1
ATOM 713 O O . TRP A 1 95 ? -13.727 -7.769 7.940 1.00 97.25 95 TRP A O 1
ATOM 723 N N . ARG A 1 96 ? -12.711 -9.592 8.740 1.00 97.12 96 ARG A N 1
ATOM 724 C CA . ARG A 1 96 ? -13.026 -10.446 7.577 1.00 97.12 96 ARG A CA 1
ATOM 725 C C . ARG A 1 96 ? -14.512 -10.491 7.222 1.00 97.12 96 ARG A C 1
ATOM 727 O O . ARG A 1 96 ? -14.853 -10.656 6.056 1.00 97.12 96 ARG A O 1
ATOM 734 N N . ASN A 1 97 ? -15.390 -10.326 8.210 1.00 95.19 97 ASN A N 1
ATOM 735 C CA . ASN A 1 97 ? -16.840 -10.344 7.998 1.00 95.19 97 ASN A CA 1
ATOM 736 C C . ASN A 1 97 ? -17.376 -9.073 7.320 1.00 95.19 97 ASN A C 1
ATOM 738 O O . ASN A 1 97 ? -18.509 -9.080 6.850 1.00 95.19 97 ASN A O 1
ATOM 742 N N . ALA A 1 98 ? -16.587 -7.997 7.283 1.00 95.38 98 ALA A N 1
ATOM 743 C CA . ALA A 1 98 ? -16.960 -6.712 6.695 1.00 95.38 98 ALA A CA 1
ATOM 744 C C . ALA A 1 98 ? -16.298 -6.470 5.322 1.00 95.38 98 ALA A C 1
ATOM 746 O O . ALA A 1 98 ? -16.339 -5.358 4.804 1.00 95.38 98 ALA A O 1
ATOM 747 N N . VAL A 1 99 ? -15.665 -7.492 4.734 1.00 98.06 99 VAL A N 1
ATOM 748 C CA . VAL A 1 99 ? -15.003 -7.379 3.428 1.00 98.06 99 VAL A CA 1
ATOM 749 C C . VAL A 1 99 ? -16.037 -7.242 2.315 1.00 98.06 99 VAL A C 1
ATOM 751 O O . VAL A 1 99 ? -16.875 -8.120 2.118 1.00 98.06 99 VAL A O 1
ATOM 754 N N . GLU A 1 100 ? -15.924 -6.165 1.546 1.00 98.19 100 GLU A N 1
ATOM 755 C CA . GLU A 1 100 ? -16.792 -5.871 0.403 1.00 98.19 100 GLU A CA 1
ATOM 756 C C . GLU A 1 100 ? -16.171 -6.337 -0.915 1.00 98.19 100 GLU A C 1
ATOM 758 O O . GLU A 1 100 ? -16.855 -6.850 -1.801 1.00 98.19 100 GLU A O 1
ATOM 763 N N . SER A 1 101 ? -14.857 -6.164 -1.057 1.00 98.25 101 SER A N 1
ATOM 764 C CA . SER A 1 101 ? -14.118 -6.611 -2.235 1.00 98.25 101 SER A CA 1
ATOM 765 C C . SER A 1 101 ? -12.665 -6.924 -1.903 1.00 98.25 101 SER A C 1
ATOM 767 O O . SER A 1 101 ? -12.175 -6.654 -0.804 1.00 98.25 101 SER A O 1
ATOM 769 N N . SER A 1 102 ? -11.964 -7.582 -2.821 1.00 98.25 102 SER A N 1
ATOM 770 C CA . SER A 1 102 ? -10.562 -7.955 -2.637 1.00 98.25 102 SER A CA 1
ATOM 771 C C . SER A 1 102 ? -9.833 -7.952 -3.969 1.00 98.25 102 SER A C 1
ATOM 773 O O . SER A 1 102 ? -10.438 -8.259 -4.994 1.00 98.25 102 SER A O 1
ATOM 775 N N . LYS A 1 103 ? -8.546 -7.609 -3.943 1.00 98.00 103 LYS A N 1
ATOM 776 C CA . LYS A 1 103 ? -7.668 -7.590 -5.117 1.00 98.00 103 LYS A CA 1
ATOM 777 C C . LYS A 1 103 ? -6.298 -8.162 -4.766 1.00 98.00 103 LYS A C 1
ATOM 779 O O . LYS A 1 103 ? -5.701 -7.764 -3.762 1.00 98.00 103 LYS A O 1
ATOM 784 N N . ALA A 1 104 ? -5.796 -9.069 -5.594 1.00 98.38 104 ALA A N 1
ATOM 785 C CA . ALA A 1 104 ? -4.433 -9.571 -5.490 1.00 98.38 104 ALA A CA 1
ATOM 786 C C . ALA A 1 104 ? -3.470 -8.528 -6.064 1.00 98.38 104 ALA A C 1
ATOM 788 O O . ALA A 1 104 ? -3.712 -7.963 -7.134 1.00 98.38 104 ALA A O 1
ATOM 789 N N . ILE A 1 105 ? -2.383 -8.246 -5.354 1.00 98.44 105 ILE A N 1
ATOM 790 C CA . ILE A 1 105 ? -1.413 -7.219 -5.719 1.00 98.44 105 ILE A CA 1
ATOM 791 C C . ILE A 1 105 ? -0.002 -7.789 -5.620 1.00 98.44 105 ILE A C 1
ATOM 793 O O . ILE A 1 105 ? 0.433 -8.238 -4.562 1.00 98.44 105 ILE A O 1
ATOM 797 N N . VAL A 1 106 ? 0.746 -7.649 -6.714 1.00 97.88 106 VAL A N 1
ATOM 798 C CA . VAL A 1 106 ? 2.191 -7.883 -6.749 1.00 97.88 106 VAL A CA 1
ATOM 799 C C . VAL A 1 106 ? 2.876 -6.561 -7.062 1.00 97.88 106 VAL A C 1
ATOM 801 O O . VAL A 1 106 ? 2.541 -5.894 -8.040 1.00 97.88 106 VAL A O 1
ATOM 804 N N . GLN A 1 107 ? 3.816 -6.145 -6.220 1.00 97.44 107 GLN A N 1
ATOM 805 C CA . GLN A 1 107 ? 4.594 -4.924 -6.408 1.00 97.44 107 GLN A CA 1
ATOM 806 C C . GLN A 1 107 ? 6.077 -5.231 -6.347 1.00 97.44 107 GLN A C 1
ATOM 808 O O . GLN A 1 107 ? 6.535 -5.892 -5.422 1.00 97.44 107 GLN A O 1
ATOM 813 N N . ALA A 1 108 ? 6.838 -4.680 -7.285 1.00 96.88 108 ALA A N 1
ATOM 814 C CA . ALA A 1 108 ? 8.282 -4.814 -7.296 1.00 96.88 108 ALA A CA 1
ATOM 815 C C . ALA A 1 108 ? 8.966 -3.462 -7.458 1.00 96.88 108 ALA A C 1
ATOM 817 O O . ALA A 1 108 ? 8.646 -2.681 -8.357 1.00 96.88 108 ALA A O 1
ATOM 818 N N . TYR A 1 109 ? 9.943 -3.203 -6.596 1.00 95.94 109 TYR A N 1
ATOM 819 C CA . TYR A 1 109 ? 10.796 -2.025 -6.682 1.00 95.94 109 TYR A CA 1
ATOM 820 C C . TYR A 1 109 ? 11.983 -2.331 -7.594 1.00 95.94 109 TYR A C 1
ATOM 822 O O . TYR A 1 109 ? 12.996 -2.911 -7.185 1.00 95.94 109 TYR A O 1
ATOM 830 N N . VAL A 1 110 ? 11.836 -1.950 -8.862 1.00 94.88 110 VAL A N 1
ATOM 831 C CA . VAL A 1 110 ? 12.826 -2.182 -9.921 1.00 94.88 110 VAL A CA 1
ATOM 832 C C . VAL A 1 110 ? 14.106 -1.406 -9.619 1.00 94.88 110 VAL A C 1
ATOM 834 O O . VAL A 1 110 ? 15.199 -1.967 -9.704 1.00 94.88 110 VAL A O 1
ATOM 837 N N . ALA A 1 111 ? 13.968 -0.158 -9.169 1.00 92.44 111 ALA A N 1
ATOM 838 C CA . ALA A 1 111 ? 15.074 0.693 -8.748 1.00 92.44 111 ALA A CA 1
ATOM 839 C C . ALA A 1 111 ? 14.690 1.518 -7.515 1.00 92.44 111 ALA A C 1
ATOM 841 O O . ALA A 1 111 ? 13.560 1.992 -7.403 1.00 92.44 111 ALA A O 1
ATOM 842 N N . ILE A 1 112 ? 15.646 1.686 -6.604 1.00 90.25 112 ILE A N 1
ATOM 843 C CA . ILE A 1 112 ? 15.589 2.612 -5.471 1.00 90.25 112 ILE A CA 1
ATOM 844 C C . ILE A 1 112 ? 16.981 3.233 -5.382 1.00 90.25 112 ILE A C 1
ATOM 846 O O . ILE A 1 112 ? 17.962 2.494 -5.303 1.00 90.25 112 ILE A O 1
ATOM 850 N N . ASP A 1 113 ? 17.054 4.557 -5.438 1.00 88.38 113 ASP A N 1
ATOM 851 C CA . ASP A 1 113 ? 18.295 5.321 -5.331 1.00 88.38 113 ASP A CA 1
ATOM 852 C C . ASP A 1 113 ? 18.014 6.673 -4.665 1.00 88.38 113 ASP A C 1
ATOM 854 O O . ASP A 1 113 ? 17.381 7.552 -5.256 1.00 88.38 113 ASP A O 1
ATOM 858 N N . GLY A 1 114 ? 18.423 6.811 -3.401 1.00 86.94 114 GLY A N 1
ATOM 859 C CA . GLY A 1 114 ? 18.088 7.969 -2.570 1.00 86.94 114 GLY A CA 1
ATOM 860 C C . GLY A 1 114 ? 16.580 8.240 -2.550 1.00 86.94 114 GLY A C 1
ATOM 861 O O . GLY A 1 114 ? 15.784 7.373 -2.189 1.00 86.94 114 GLY A O 1
ATOM 862 N N . ASP A 1 115 ? 16.182 9.435 -2.989 1.00 85.81 115 ASP A N 1
ATOM 863 C CA . ASP A 1 115 ? 14.776 9.847 -3.074 1.00 85.81 115 ASP A CA 1
ATOM 864 C C . ASP A 1 115 ? 14.075 9.469 -4.384 1.00 85.81 115 ASP A C 1
ATOM 866 O O . ASP A 1 115 ? 12.915 9.837 -4.603 1.00 85.81 115 ASP A O 1
ATOM 870 N N . THR A 1 116 ? 14.752 8.722 -5.256 1.00 90.50 116 THR A N 1
ATOM 871 C CA . THR A 1 116 ? 14.180 8.207 -6.498 1.00 90.50 116 THR A CA 1
ATOM 872 C C . THR A 1 116 ? 13.785 6.745 -6.344 1.00 90.50 116 THR A C 1
ATOM 874 O O . THR A 1 116 ? 14.548 5.918 -5.848 1.00 90.50 116 THR A O 1
ATOM 877 N N . SER A 1 117 ? 12.586 6.390 -6.804 1.00 93.31 117 SER A N 1
ATOM 878 C CA . SER A 1 117 ? 12.151 4.995 -6.859 1.00 93.31 117 SER A CA 1
ATOM 879 C C . SER A 1 117 ? 11.326 4.701 -8.104 1.00 93.31 117 SER A C 1
ATOM 881 O O . SER A 1 117 ? 10.552 5.535 -8.572 1.00 93.31 117 SER A O 1
ATOM 883 N N . MET A 1 118 ? 11.490 3.489 -8.626 1.00 96.00 118 MET A N 1
ATOM 884 C CA . MET A 1 118 ? 10.685 2.929 -9.703 1.00 96.00 118 MET A CA 1
ATOM 885 C C . MET A 1 118 ? 10.014 1.658 -9.204 1.00 96.00 118 MET A C 1
ATOM 887 O O . MET A 1 118 ? 10.691 0.700 -8.819 1.00 96.00 118 MET A O 1
ATOM 891 N N . ARG A 1 119 ? 8.685 1.645 -9.231 1.00 97.06 119 ARG A N 1
ATOM 892 C CA . ARG A 1 119 ? 7.868 0.526 -8.771 1.00 97.06 119 ARG A CA 1
ATOM 893 C C . ARG A 1 119 ? 6.945 0.076 -9.887 1.00 97.06 119 ARG A C 1
ATOM 895 O O . ARG A 1 119 ? 6.190 0.886 -10.412 1.00 97.06 119 ARG A O 1
ATOM 902 N N . VAL A 1 120 ? 6.951 -1.215 -10.189 1.00 97.88 120 VAL A N 1
ATOM 903 C CA . VAL A 1 120 ? 5.869 -1.836 -10.957 1.00 97.88 120 VAL A CA 1
ATOM 904 C C . VAL A 1 120 ? 4.839 -2.418 -10.001 1.00 97.88 120 VAL A C 1
ATOM 906 O O . VAL A 1 120 ? 5.197 -2.976 -8.963 1.00 97.88 120 VAL A O 1
ATOM 909 N N . ARG A 1 121 ? 3.561 -2.271 -10.336 1.00 98.38 121 ARG A N 1
ATOM 910 C CA . ARG A 1 121 ? 2.430 -2.876 -9.630 1.00 98.38 121 ARG A CA 1
ATOM 911 C C . ARG A 1 121 ? 1.595 -3.650 -10.632 1.00 98.38 121 ARG A C 1
ATOM 913 O O . ARG A 1 121 ? 1.199 -3.087 -11.642 1.00 98.38 121 ARG A O 1
ATOM 920 N N . ILE A 1 122 ? 1.280 -4.898 -10.321 1.00 98.50 122 ILE A N 1
ATOM 921 C CA . ILE A 1 122 ? 0.306 -5.723 -11.031 1.00 98.50 122 ILE A CA 1
ATOM 922 C C . ILE A 1 122 ? -0.884 -5.923 -10.090 1.00 98.50 122 ILE A C 1
ATOM 924 O O . ILE A 1 122 ? -0.685 -6.207 -8.909 1.00 98.50 122 ILE A O 1
ATOM 928 N N . SER A 1 123 ? -2.113 -5.735 -10.575 1.00 98.06 123 SER A N 1
ATOM 929 C CA . SER A 1 123 ? -3.328 -6.091 -9.823 1.00 98.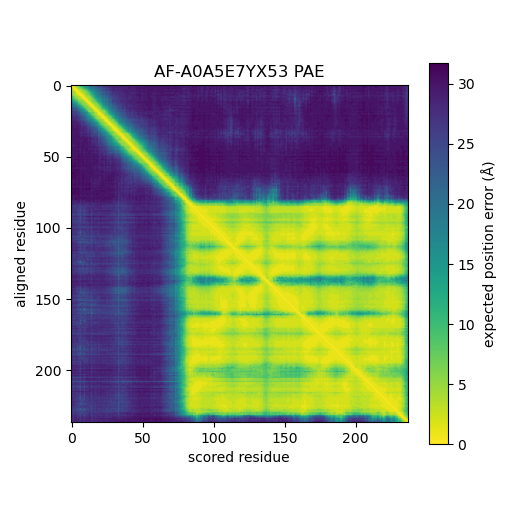06 123 SER A CA 1
ATOM 930 C C . SER A 1 123 ? -4.153 -7.123 -10.576 1.00 98.06 123 SER A C 1
ATOM 932 O O . SER A 1 123 ? -4.360 -6.971 -11.783 1.00 98.06 123 SER A O 1
ATOM 934 N N . ASP A 1 124 ? -4.622 -8.139 -9.851 1.00 97.19 124 ASP A N 1
ATOM 935 C CA . ASP A 1 124 ? -5.482 -9.230 -10.333 1.00 97.19 124 ASP A CA 1
ATOM 936 C C . ASP A 1 124 ? -5.000 -9.869 -11.641 1.00 97.19 124 ASP A C 1
ATOM 938 O O . ASP A 1 124 ? -5.792 -10.377 -12.427 1.00 97.19 124 ASP A O 1
ATOM 942 N N . GLU A 1 125 ? -3.697 -9.783 -11.918 1.00 95.94 125 GLU A N 1
ATOM 943 C CA . GLU A 1 125 ? -3.052 -10.251 -13.148 1.00 95.94 125 GLU A CA 1
ATOM 944 C C . GLU A 1 125 ? -3.623 -9.689 -14.461 1.00 95.94 125 GLU A C 1
ATOM 946 O O . GLU A 1 125 ? -3.331 -10.193 -15.547 1.00 95.94 125 GLU A O 1
ATOM 951 N N . THR A 1 126 ? -4.402 -8.610 -14.378 1.00 97.31 126 THR A N 1
ATOM 952 C CA . THR A 1 126 ? -5.133 -8.022 -15.512 1.00 97.31 126 THR A CA 1
ATOM 953 C C . THR A 1 126 ? -4.706 -6.594 -15.823 1.00 97.31 126 THR A C 1
ATOM 955 O O . THR A 1 126 ? -4.821 -6.162 -16.970 1.00 97.31 126 THR A O 1
ATOM 958 N N . ARG A 1 127 ? -4.174 -5.863 -14.837 1.00 97.81 127 ARG A N 1
ATOM 959 C CA . ARG A 1 127 ? -3.664 -4.497 -15.010 1.00 97.81 127 ARG A CA 1
ATOM 960 C C . ARG A 1 127 ? -2.277 -4.345 -14.413 1.00 97.81 127 ARG A C 1
ATOM 962 O O . ARG A 1 127 ? -1.973 -4.965 -13.392 1.00 97.81 127 ARG A O 1
ATOM 969 N N . ALA A 1 128 ? -1.470 -3.480 -15.017 1.00 98.31 128 ALA A N 1
ATOM 970 C CA . ALA A 1 128 ? -0.181 -3.111 -14.468 1.00 98.31 128 ALA A CA 1
ATOM 971 C C . ALA A 1 128 ? 0.136 -1.625 -14.645 1.00 98.31 128 ALA A C 1
ATOM 973 O O . ALA A 1 128 ? -0.273 -0.986 -15.617 1.00 98.31 128 ALA A O 1
ATOM 974 N N . GLU A 1 129 ? 0.886 -1.092 -13.688 1.00 98.50 129 GLU A N 1
ATOM 975 C CA . GLU A 1 129 ? 1.295 0.307 -13.623 1.00 98.50 129 GLU A CA 1
ATOM 976 C C . GLU A 1 129 ? 2.777 0.404 -13.265 1.00 98.50 129 GLU A C 1
ATOM 978 O O . GLU A 1 129 ? 3.275 -0.338 -12.416 1.00 98.50 129 GLU A O 1
ATOM 983 N N . LEU A 1 130 ? 3.471 1.345 -13.899 1.00 98.06 130 LEU A N 1
ATOM 984 C CA . LEU A 1 130 ? 4.798 1.802 -13.517 1.00 98.06 130 LEU A CA 1
ATOM 985 C C . LEU A 1 130 ? 4.661 3.150 -12.814 1.00 98.06 130 LEU A C 1
ATOM 987 O O . LEU A 1 130 ? 4.210 4.125 -13.415 1.00 98.06 130 LEU A O 1
ATOM 991 N N . THR A 1 131 ? 5.105 3.206 -11.565 1.00 97.06 131 THR A N 1
ATOM 992 C CA . THR A 1 131 ? 5.243 4.439 -10.794 1.00 97.06 131 THR A CA 1
ATOM 993 C C . THR A 1 131 ? 6.715 4.843 -10.756 1.00 97.06 131 THR A C 1
ATOM 995 O O . THR A 1 131 ? 7.568 4.037 -10.376 1.00 97.06 131 THR A O 1
ATOM 998 N N . VAL A 1 132 ? 7.013 6.096 -11.092 1.00 95.31 132 VAL A N 1
ATOM 999 C CA . VAL A 1 132 ? 8.327 6.718 -10.888 1.00 95.31 132 VAL A CA 1
ATOM 1000 C C . VAL A 1 132 ? 8.157 7.874 -9.912 1.00 95.31 132 VAL A C 1
ATOM 1002 O O . VAL A 1 132 ? 7.441 8.829 -10.208 1.00 95.31 132 VAL A O 1
ATOM 1005 N N . LYS A 1 133 ? 8.808 7.788 -8.750 1.00 91.38 133 LYS A N 1
ATOM 1006 C CA . LYS A 1 133 ? 8.867 8.877 -7.767 1.00 91.38 133 LYS A CA 1
ATOM 1007 C C . LYS A 1 133 ? 10.262 9.482 -7.773 1.00 91.38 133 LYS A C 1
ATOM 1009 O O . LYS A 1 133 ? 11.229 8.728 -7.748 1.00 91.38 133 LYS A O 1
ATOM 1014 N N . ILE A 1 134 ? 10.359 10.807 -7.797 1.00 91.62 134 ILE A N 1
ATOM 1015 C CA . ILE A 1 134 ? 11.625 11.552 -7.820 1.00 91.62 134 ILE A CA 1
ATOM 1016 C C . ILE A 1 134 ? 11.566 12.642 -6.751 1.00 91.62 134 ILE A C 1
ATOM 1018 O O . ILE A 1 134 ? 10.669 13.486 -6.780 1.00 91.62 134 ILE A O 1
ATOM 1022 N N . GLY A 1 135 ? 12.513 12.630 -5.813 1.00 85.06 135 GLY A N 1
ATOM 1023 C CA . GLY A 1 135 ? 12.679 13.700 -4.830 1.00 85.06 135 GLY A CA 1
ATOM 1024 C C . GLY A 1 135 ? 13.051 15.029 -5.481 1.00 85.06 135 GLY A C 1
ATOM 1025 O O . GLY A 1 135 ? 13.921 15.083 -6.347 1.00 85.06 135 GLY A O 1
ATOM 1026 N N . VAL A 1 136 ? 12.381 16.100 -5.060 1.00 78.69 136 VAL A N 1
ATOM 1027 C CA . VAL A 1 136 ? 12.648 17.480 -5.503 1.00 78.69 136 VAL A CA 1
ATOM 1028 C C . VAL A 1 136 ? 13.177 18.321 -4.340 1.00 78.69 136 VAL A C 1
ATOM 1030 O O . VAL A 1 136 ? 14.024 19.188 -4.537 1.00 78.69 136 VAL A O 1
ATOM 1033 N N . SER A 1 137 ? 12.693 18.051 -3.126 1.00 76.56 137 SER A N 1
ATOM 1034 C CA . SER A 1 137 ? 13.201 18.575 -1.855 1.00 76.56 137 SER A CA 1
ATOM 1035 C C . SER A 1 137 ? 12.934 17.564 -0.733 1.00 76.56 137 SER A C 1
ATOM 1037 O O . SER A 1 137 ? 12.255 16.564 -0.969 1.00 76.56 137 SER A O 1
ATOM 1039 N N . ASP A 1 138 ? 13.383 17.858 0.491 1.00 70.00 138 ASP A N 1
ATOM 1040 C CA . ASP A 1 138 ? 13.201 16.994 1.670 1.00 70.00 138 ASP A CA 1
ATOM 1041 C C . ASP A 1 138 ? 11.736 16.584 1.917 1.00 70.00 138 ASP A C 1
ATOM 1043 O O . ASP A 1 138 ? 11.467 15.504 2.440 1.00 70.00 138 ASP A O 1
ATOM 1047 N N . MET A 1 139 ? 10.776 17.429 1.520 1.00 68.56 139 MET A N 1
ATOM 1048 C CA . MET A 1 139 ? 9.342 17.207 1.747 1.00 68.56 139 MET A CA 1
ATOM 1049 C C . MET A 1 139 ? 8.516 17.073 0.464 1.00 68.56 139 MET A C 1
ATOM 1051 O O . MET A 1 139 ? 7.313 16.833 0.540 1.00 68.56 139 MET A O 1
ATOM 1055 N N . THR A 1 140 ? 9.116 1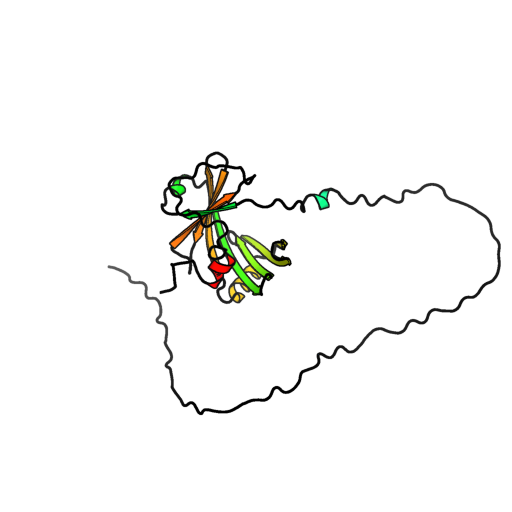7.235 -0.720 1.00 75.19 140 THR A N 1
ATOM 1056 C CA . THR A 1 140 ? 8.368 17.216 -1.986 1.00 75.19 140 THR A CA 1
ATOM 1057 C C . THR A 1 140 ? 8.938 16.214 -2.972 1.00 75.19 140 THR A C 1
ATOM 1059 O O . THR A 1 140 ? 10.143 16.145 -3.221 1.00 75.19 140 THR A O 1
ATOM 1062 N N . ARG A 1 141 ? 8.038 15.437 -3.574 1.00 81.44 141 ARG A N 1
ATOM 1063 C CA . ARG A 1 141 ? 8.362 14.431 -4.584 1.00 81.44 141 ARG A CA 1
ATOM 1064 C C . ARG A 1 141 ? 7.463 14.633 -5.797 1.00 81.44 141 ARG A C 1
ATOM 1066 O O . ARG A 1 141 ? 6.273 14.900 -5.650 1.00 81.44 141 ARG A O 1
ATOM 1073 N N . HIS A 1 142 ? 8.029 14.501 -6.990 1.00 89.38 142 HIS A N 1
ATOM 1074 C CA . HIS A 1 142 ? 7.241 14.304 -8.199 1.00 89.38 142 HIS A CA 1
ATOM 1075 C C . HIS A 1 142 ? 6.891 12.828 -8.333 1.00 89.38 142 HIS A C 1
ATOM 1077 O O . HIS A 1 142 ? 7.746 11.966 -8.134 1.00 89.38 142 HIS A O 1
ATOM 1083 N N . GLU A 1 143 ? 5.647 12.552 -8.699 1.00 92.69 143 GLU A N 1
ATOM 1084 C CA . GLU A 1 143 ? 5.143 11.208 -8.943 1.00 92.69 143 GLU A CA 1
ATOM 1085 C C . GLU A 1 143 ? 4.559 11.130 -10.350 1.00 92.69 143 GLU A C 1
ATOM 1087 O O . GLU A 1 143 ? 3.772 11.981 -10.768 1.00 92.69 143 GLU A O 1
ATOM 1092 N N . PHE A 1 144 ? 4.994 10.116 -11.090 1.00 93.56 144 PHE A N 1
ATOM 1093 C CA . PHE A 1 144 ? 4.533 9.819 -12.436 1.00 93.56 144 PHE A CA 1
ATOM 1094 C C . PHE A 1 144 ? 4.008 8.393 -12.473 1.00 93.56 144 PHE A C 1
ATOM 1096 O O . PHE A 1 144 ? 4.699 7.470 -12.039 1.00 93.56 144 PHE A O 1
ATOM 1103 N N . GLU A 1 145 ? 2.820 8.211 -13.036 1.00 95.94 145 GLU A N 1
ATOM 1104 C CA . GLU A 1 145 ? 2.169 6.910 -13.146 1.00 95.94 145 GLU A CA 1
ATOM 1105 C C . GLU A 1 145 ? 1.788 6.622 -14.593 1.00 95.94 145 GLU A C 1
ATOM 1107 O O . GLU A 1 145 ? 1.171 7.448 -15.271 1.00 95.94 145 GLU A O 1
ATOM 1112 N N . TYR A 1 146 ? 2.150 5.428 -15.057 1.00 97.06 146 TYR A N 1
ATOM 1113 C CA . TYR A 1 146 ? 1.911 4.975 -16.421 1.00 97.06 146 TYR A CA 1
ATOM 1114 C C . TYR A 1 146 ? 1.302 3.581 -16.407 1.00 97.06 146 TYR A C 1
ATOM 1116 O O . TYR A 1 146 ? 1.862 2.668 -15.803 1.00 97.06 146 TYR A O 1
ATOM 1124 N N . SER A 1 147 ? 0.197 3.385 -17.122 1.00 98.12 147 SER A N 1
ATOM 1125 C CA . SER A 1 147 ? -0.272 2.035 -17.433 1.00 98.12 147 SER A CA 1
ATOM 1126 C C . SER A 1 147 ? 0.728 1.350 -18.364 1.00 98.12 147 SER A C 1
ATOM 1128 O O . SER A 1 147 ? 1.159 1.942 -19.355 1.00 98.12 147 SER A O 1
ATOM 1130 N N . ILE A 1 148 ? 1.084 0.104 -18.059 1.00 98.19 148 ILE A N 1
ATOM 1131 C CA . ILE A 1 148 ? 2.015 -0.707 -18.855 1.00 98.19 148 ILE A CA 1
ATOM 1132 C C . ILE A 1 148 ? 1.422 -2.097 -19.125 1.00 98.19 148 ILE A C 1
ATOM 1134 O O . ILE A 1 148 ? 0.544 -2.545 -18.381 1.00 98.19 148 ILE A O 1
ATOM 1138 N N . PRO A 1 149 ? 1.875 -2.814 -20.169 1.00 98.50 149 PRO A N 1
ATOM 1139 C CA . PRO A 1 149 ? 1.476 -4.201 -20.379 1.00 98.50 149 PRO A CA 1
ATOM 1140 C C . PRO A 1 149 ? 1.838 -5.085 -19.178 1.00 98.50 149 PRO A C 1
ATOM 1142 O O . PRO A 1 149 ? 2.937 -4.992 -18.629 1.00 98.50 149 PRO A O 1
ATOM 1145 N N . VAL A 1 150 ? 0.942 -6.005 -18.804 1.00 98.44 150 VAL A N 1
ATOM 1146 C CA . VAL A 1 150 ? 1.183 -6.951 -17.695 1.00 98.44 150 VAL A CA 1
ATOM 1147 C C . VAL A 1 150 ? 2.429 -7.805 -17.951 1.00 98.44 150 VAL A C 1
ATOM 1149 O O . VAL A 1 150 ? 3.195 -8.058 -17.027 1.00 98.44 150 VAL A O 1
ATOM 1152 N N . ALA A 1 151 ? 2.674 -8.211 -19.201 1.00 98.06 151 ALA A N 1
ATOM 1153 C CA . ALA A 1 151 ? 3.860 -8.987 -19.566 1.00 98.06 151 ALA A CA 1
ATOM 1154 C C . ALA A 1 151 ? 5.170 -8.241 -19.246 1.00 98.06 151 ALA A C 1
ATOM 1156 O O . ALA A 1 151 ? 6.080 -8.827 -18.659 1.00 98.06 151 ALA A O 1
ATOM 1157 N N . ASP A 1 152 ? 5.235 -6.942 -19.546 1.00 98.06 152 ASP A N 1
ATOM 1158 C CA . ASP A 1 152 ? 6.406 -6.111 -19.251 1.00 98.06 152 ASP A CA 1
ATOM 1159 C C . ASP A 1 152 ? 6.586 -5.951 -17.737 1.00 98.06 152 ASP A C 1
ATOM 1161 O O . ASP A 1 152 ? 7.692 -6.096 -17.215 1.00 98.06 152 ASP A O 1
ATOM 1165 N N . ALA A 1 153 ? 5.490 -5.723 -17.005 1.00 97.81 153 ALA A N 1
ATOM 1166 C CA . ALA A 1 153 ? 5.513 -5.635 -15.547 1.00 97.81 153 ALA A CA 1
ATOM 1167 C C . ALA A 1 153 ? 6.010 -6.931 -14.888 1.00 97.81 153 ALA A C 1
ATOM 1169 O O . ALA A 1 153 ? 6.759 -6.869 -13.911 1.00 97.81 153 ALA A O 1
ATOM 1170 N N . ARG A 1 154 ? 5.650 -8.104 -15.429 1.00 96.69 154 ARG A N 1
ATOM 1171 C CA . ARG A 1 154 ? 6.164 -9.402 -14.959 1.00 96.69 154 ARG A CA 1
ATOM 1172 C C . ARG A 1 154 ? 7.664 -9.528 -15.185 1.00 96.69 154 ARG A C 1
ATOM 1174 O O . ARG A 1 154 ? 8.385 -9.831 -14.239 1.00 96.69 154 ARG A O 1
ATOM 1181 N N . ALA A 1 155 ? 8.141 -9.211 -16.388 1.00 96.62 155 ALA A N 1
ATOM 1182 C CA . ALA A 1 155 ? 9.571 -9.242 -16.689 1.00 96.62 155 ALA A CA 1
ATOM 1183 C C . ALA A 1 155 ? 10.368 -8.304 -15.757 1.00 96.62 155 ALA A C 1
ATOM 1185 O O . ALA A 1 155 ? 11.418 -8.674 -15.231 1.00 96.62 155 ALA A O 1
ATOM 1186 N N . MET A 1 156 ? 9.841 -7.105 -15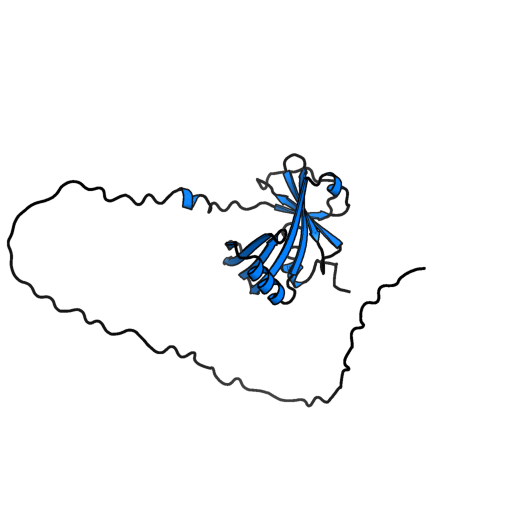.479 1.00 96.56 156 MET A N 1
ATOM 1187 C CA . MET A 1 156 ? 10.436 -6.176 -14.508 1.00 96.56 156 MET A CA 1
ATOM 1188 C C . MET A 1 156 ? 10.381 -6.702 -13.065 1.00 96.56 156 MET A C 1
ATOM 1190 O O . MET A 1 156 ? 11.324 -6.499 -12.298 1.00 96.56 156 MET A O 1
ATOM 1194 N N . THR A 1 157 ? 9.301 -7.392 -12.694 1.00 95.50 157 THR A N 1
ATOM 1195 C CA . THR A 1 157 ? 9.132 -8.017 -11.374 1.00 95.50 157 THR A CA 1
ATOM 1196 C C . THR A 1 157 ? 10.193 -9.090 -11.139 1.00 95.50 157 THR A C 1
ATOM 1198 O O . THR A 1 157 ? 10.871 -9.058 -10.111 1.00 95.50 157 THR A O 1
ATOM 1201 N N . GLU A 1 158 ? 10.424 -9.971 -12.113 1.00 93.00 158 GLU A N 1
ATOM 1202 C CA . GLU A 1 158 ? 11.484 -10.989 -12.067 1.00 93.00 158 GLU A CA 1
ATOM 1203 C C . GLU A 1 158 ? 12.885 -10.357 -11.969 1.00 93.00 158 GLU A C 1
ATOM 1205 O O . GLU A 1 158 ? 13.736 -10.810 -11.199 1.00 93.00 158 GLU A O 1
ATOM 1210 N N . ALA A 1 159 ? 13.115 -9.250 -12.680 1.00 91.38 159 ALA A N 1
ATOM 1211 C CA . ALA A 1 159 ? 14.383 -8.524 -12.661 1.00 91.38 159 ALA A CA 1
ATOM 1212 C C . ALA A 1 159 ? 14.647 -7.731 -11.362 1.00 91.38 159 ALA A C 1
ATOM 1214 O O . ALA A 1 159 ? 15.777 -7.293 -11.133 1.00 91.38 159 ALA A O 1
ATOM 1215 N N . SER A 1 160 ? 13.647 -7.556 -10.489 1.00 88.62 160 SER A N 1
ATOM 1216 C CA . SER A 1 160 ? 13.730 -6.710 -9.282 1.00 88.62 160 SER A CA 1
ATOM 1217 C C . SER A 1 160 ? 14.641 -7.245 -8.168 1.00 88.62 160 SER A C 1
ATOM 1219 O O . SER A 1 160 ? 14.802 -6.590 -7.136 1.00 88.62 160 SER A O 1
ATOM 1221 N N . ARG A 1 161 ? 15.251 -8.425 -8.366 1.00 84.62 161 ARG A N 1
ATOM 1222 C CA . ARG A 1 161 ? 16.164 -9.102 -7.422 1.00 84.62 161 ARG A CA 1
ATOM 1223 C C . ARG A 1 161 ? 15.547 -9.311 -6.041 1.00 84.62 161 ARG A C 1
ATOM 1225 O O . ARG A 1 161 ? 16.221 -9.207 -5.021 1.00 84.62 161 ARG A O 1
ATOM 1232 N N . GLY A 1 162 ? 14.247 -9.594 -6.024 1.00 78.62 162 GLY A N 1
ATOM 1233 C CA . GLY A 1 162 ? 13.510 -9.815 -4.796 1.00 78.62 162 GLY A CA 1
ATOM 1234 C C . GLY A 1 162 ? 13.380 -8.545 -3.965 1.00 78.62 162 GLY A C 1
ATOM 1235 O O . GLY A 1 162 ? 13.567 -8.620 -2.764 1.00 78.62 162 GLY A O 1
ATOM 1236 N N . ARG A 1 163 ? 13.057 -7.391 -4.548 1.00 91.25 163 ARG A N 1
ATOM 1237 C CA . ARG A 1 163 ? 12.457 -6.264 -3.809 1.00 91.25 163 ARG A CA 1
ATOM 1238 C C . ARG A 1 163 ? 10.953 -6.275 -4.057 1.00 91.25 163 ARG A C 1
ATOM 1240 O O . ARG A 1 163 ? 10.432 -5.437 -4.791 1.00 91.25 163 ARG A O 1
ATOM 1247 N N . LEU A 1 164 ? 10.303 -7.299 -3.510 1.00 94.50 164 LEU A N 1
ATOM 1248 C CA . LEU A 1 164 ? 8.954 -7.734 -3.865 1.00 94.50 164 LEU A CA 1
ATOM 1249 C C . LEU A 1 164 ? 8.007 -7.601 -2.669 1.00 94.50 164 LEU A C 1
ATOM 1251 O O . LEU A 1 164 ? 8.378 -7.934 -1.544 1.00 94.50 164 LEU A O 1
ATOM 1255 N N . ILE A 1 165 ? 6.784 -7.161 -2.944 1.00 96.81 165 ILE A N 1
ATOM 1256 C CA . ILE A 1 165 ? 5.626 -7.252 -2.060 1.00 96.81 165 ILE A CA 1
ATOM 1257 C C . ILE A 1 165 ? 4.548 -8.039 -2.789 1.00 96.81 165 ILE A C 1
ATOM 1259 O O . ILE A 1 165 ? 4.150 -7.678 -3.896 1.00 96.81 165 ILE A O 1
ATOM 1263 N N . GLU A 1 166 ? 4.050 -9.070 -2.127 1.00 97.38 166 GLU A N 1
ATOM 1264 C CA . GLU A 1 166 ? 2.888 -9.847 -2.541 1.00 97.38 166 GLU A CA 1
ATOM 1265 C C . GLU A 1 166 ? 1.849 -9.698 -1.436 1.00 97.38 166 GLU A C 1
ATOM 1267 O O . GLU A 1 166 ? 2.183 -9.833 -0.255 1.00 97.38 166 GLU A O 1
ATOM 1272 N N . LYS A 1 167 ? 0.622 -9.325 -1.799 1.00 98.31 167 LYS A N 1
ATOM 1273 C CA . LYS A 1 167 ? -0.464 -9.152 -0.836 1.00 98.31 167 LYS A CA 1
ATOM 1274 C C . LYS A 1 167 ? -1.831 -9.274 -1.486 1.00 98.31 167 LYS A C 1
ATOM 1276 O O . LYS A 1 167 ? -2.008 -8.926 -2.654 1.00 98.31 167 LYS A O 1
ATOM 1281 N N . THR A 1 168 ? -2.813 -9.647 -0.683 1.00 98.69 168 THR A N 1
ATOM 1282 C CA . THR A 1 168 ? -4.225 -9.470 -1.009 1.00 98.69 168 THR A CA 1
ATOM 1283 C C . THR A 1 168 ? -4.754 -8.261 -0.242 1.00 98.69 168 THR A C 1
ATOM 1285 O O . THR A 1 168 ? -4.705 -8.228 0.987 1.00 98.69 168 THR A O 1
ATOM 1288 N N . ARG A 1 169 ? -5.250 -7.254 -0.970 1.00 98.62 169 ARG A N 1
ATOM 1289 C CA . ARG A 1 169 ? -5.868 -6.056 -0.391 1.00 98.62 169 ARG A CA 1
ATOM 1290 C C . ARG A 1 169 ? -7.377 -6.234 -0.338 1.00 98.62 169 ARG A C 1
ATOM 1292 O O . ARG A 1 169 ? -8.010 -6.378 -1.384 1.00 98.62 169 ARG A O 1
ATOM 1299 N N . HIS A 1 170 ? -7.940 -6.198 0.859 1.00 98.56 170 HIS A N 1
ATOM 1300 C CA . HIS A 1 170 ? -9.369 -6.252 1.132 1.00 98.56 170 HIS A CA 1
ATOM 1301 C C . HIS A 1 170 ? -9.907 -4.843 1.379 1.00 98.56 170 HIS A C 1
ATOM 1303 O O . HIS A 1 170 ? -9.288 -4.066 2.100 1.00 98.56 170 HIS A O 1
ATOM 1309 N N . ILE A 1 171 ? -11.052 -4.523 0.786 1.00 98.06 171 ILE A N 1
ATOM 1310 C CA . ILE A 1 171 ? -11.721 -3.230 0.948 1.00 98.06 171 ILE A CA 1
ATOM 1311 C C . ILE A 1 171 ? -12.930 -3.414 1.855 1.00 98.06 171 ILE A C 1
ATOM 1313 O O . ILE A 1 171 ? -13.701 -4.362 1.664 1.00 98.06 171 ILE A O 1
ATOM 1317 N N . LEU A 1 172 ? -13.083 -2.516 2.821 1.00 96.31 172 LEU A N 1
ATOM 1318 C CA . LEU A 1 172 ? -14.198 -2.475 3.758 1.00 96.31 172 LEU A CA 1
ATOM 1319 C C . LEU A 1 172 ? -14.693 -1.036 3.890 1.00 96.31 172 LEU A C 1
ATOM 1321 O O . LEU A 1 172 ? -13.887 -0.107 3.860 1.00 96.31 172 LEU A O 1
ATOM 1325 N N . THR A 1 173 ? -15.990 -0.862 4.125 1.00 95.38 173 THR A N 1
ATOM 1326 C CA . THR A 1 173 ? -16.562 0.436 4.492 1.00 95.38 173 THR A CA 1
ATOM 1327 C C . THR A 1 173 ? -17.083 0.368 5.924 1.00 95.38 173 THR A C 1
ATOM 1329 O O . THR A 1 173 ? -17.956 -0.441 6.238 1.00 95.38 173 THR A O 1
ATOM 1332 N N . ILE A 1 174 ? -16.550 1.211 6.811 1.00 92.81 174 ILE A N 1
ATOM 1333 C CA . ILE A 1 174 ? -16.965 1.293 8.220 1.00 92.81 174 ILE A CA 1
ATOM 1334 C C . ILE A 1 174 ? -17.254 2.755 8.534 1.00 92.81 174 ILE A C 1
ATOM 1336 O O . ILE A 1 174 ? -16.391 3.609 8.357 1.00 92.81 17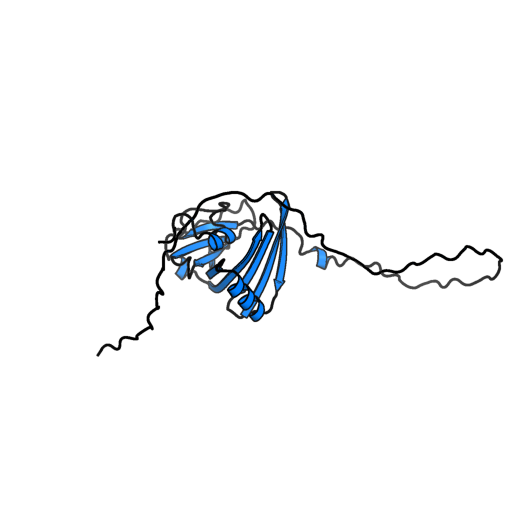4 ILE A O 1
ATOM 1340 N N . ASP A 1 175 ? -18.485 3.043 8.959 1.00 91.00 175 ASP A N 1
ATOM 1341 C CA . ASP A 1 175 ? -18.943 4.392 9.320 1.00 91.00 175 ASP A CA 1
ATOM 1342 C C . ASP A 1 175 ? -18.664 5.464 8.248 1.00 91.00 175 ASP A C 1
ATOM 1344 O O . ASP A 1 175 ? -18.411 6.627 8.545 1.00 91.00 175 ASP A O 1
ATOM 1348 N N . GLY A 1 176 ? -18.731 5.068 6.972 1.00 91.19 176 GLY A N 1
ATOM 1349 C CA . GLY A 1 176 ? -18.505 5.951 5.824 1.00 91.19 176 GLY A CA 1
ATOM 1350 C C . GLY A 1 176 ? -17.038 6.132 5.426 1.00 91.19 176 GLY A C 1
ATOM 1351 O O . GLY A 1 176 ? -16.782 6.774 4.411 1.00 91.19 176 GLY A O 1
ATOM 1352 N N . PHE A 1 177 ? -16.097 5.538 6.162 1.00 93.56 177 PHE A N 1
ATOM 1353 C CA . PHE A 1 177 ? -14.679 5.532 5.817 1.00 93.56 177 PHE A CA 1
ATOM 1354 C C . PHE A 1 177 ? -14.285 4.245 5.099 1.00 93.56 177 PHE A C 1
ATOM 1356 O O . PHE A 1 177 ? -14.732 3.150 5.461 1.00 93.56 177 PHE A O 1
ATOM 1363 N N . ILE A 1 178 ? -13.419 4.389 4.098 1.00 94.44 178 ILE A N 1
ATOM 1364 C CA . ILE A 1 178 ? -12.866 3.268 3.344 1.00 94.44 178 ILE A CA 1
ATOM 1365 C C . ILE A 1 178 ? -11.604 2.789 4.052 1.00 94.44 178 ILE A C 1
ATOM 1367 O O . ILE A 1 178 ? -10.653 3.545 4.248 1.00 94.44 178 ILE A O 1
ATOM 1371 N N . TRP A 1 179 ? -11.612 1.509 4.402 1.00 96.94 179 TRP A N 1
ATOM 1372 C CA . TRP A 1 179 ? -10.472 0.802 4.955 1.00 96.94 179 TRP A CA 1
ATOM 1373 C C . TRP A 1 179 ? -9.898 -0.147 3.911 1.00 96.94 179 TRP A C 1
ATOM 1375 O O . TRP A 1 179 ? -10.619 -0.941 3.300 1.00 96.94 179 TRP A O 1
ATOM 1385 N N . GLU A 1 180 ? -8.582 -0.107 3.751 1.00 98.06 180 GLU A N 1
ATOM 1386 C CA . GLU A 1 180 ? -7.820 -1.061 2.960 1.00 98.06 180 GLU A CA 1
ATOM 1387 C C . GLU A 1 180 ? -7.010 -1.959 3.904 1.00 98.06 180 GLU A C 1
ATOM 1389 O O . GLU A 1 180 ? -6.027 -1.532 4.506 1.00 98.06 180 GLU A O 1
ATOM 1394 N N . VAL A 1 181 ? -7.422 -3.222 4.044 1.00 98.50 181 VAL A N 1
ATOM 1395 C CA . VAL A 1 181 ? -6.712 -4.226 4.848 1.00 98.50 181 VAL A CA 1
ATOM 1396 C C . VAL A 1 181 ? -5.841 -5.082 3.940 1.00 98.50 181 VAL A C 1
ATOM 1398 O O . VAL A 1 181 ? -6.334 -5.815 3.085 1.00 98.50 181 VAL A O 1
ATOM 1401 N N . ASP A 1 182 ? -4.534 -5.010 4.136 1.00 98.50 182 ASP A N 1
ATOM 1402 C CA . ASP A 1 182 ? -3.540 -5.760 3.387 1.00 98.50 182 ASP A CA 1
ATOM 1403 C C . ASP A 1 182 ? -3.099 -7.000 4.151 1.00 98.50 182 ASP A C 1
ATOM 1405 O O . ASP A 1 182 ? -2.478 -6.896 5.207 1.00 98.50 182 ASP A O 1
ATOM 1409 N N . VAL A 1 183 ? -3.358 -8.173 3.577 1.00 98.44 183 VAL A N 1
ATOM 1410 C CA . VAL A 1 183 ? -2.795 -9.443 4.040 1.00 98.44 183 VAL A CA 1
ATOM 1411 C C . VAL A 1 183 ? -1.587 -9.759 3.174 1.00 98.44 183 VAL A C 1
ATOM 1413 O O . VAL A 1 183 ? -1.727 -10.021 1.979 1.00 98.44 183 VAL A O 1
ATOM 1416 N N . TYR A 1 184 ? -0.400 -9.703 3.769 1.00 97.94 184 TYR A N 1
ATOM 1417 C CA . TYR A 1 184 ? 0.849 -9.925 3.055 1.00 97.94 184 TYR A CA 1
ATOM 1418 C C . TYR A 1 184 ? 1.165 -11.415 2.903 1.00 97.94 184 TYR A C 1
ATOM 1420 O O . TYR A 1 184 ? 0.824 -12.251 3.743 1.00 97.94 184 TYR A O 1
ATOM 1428 N N . GLU A 1 185 ? 1.845 -11.733 1.808 1.00 96.12 185 GLU A N 1
ATOM 1429 C CA . GLU A 1 185 ? 2.186 -13.081 1.367 1.00 96.12 185 GLU A CA 1
ATOM 1430 C C . GLU A 1 185 ? 3.704 -13.210 1.143 1.00 96.12 185 GLU A C 1
ATOM 1432 O O . GLU A 1 185 ? 4.489 -12.275 1.353 1.00 96.12 185 GLU A O 1
ATOM 1437 N N . GLY A 1 186 ? 4.144 -14.405 0.741 1.00 93.25 186 GLY A N 1
ATOM 1438 C CA . GLY A 1 186 ? 5.545 -14.680 0.436 1.00 93.25 186 GLY A CA 1
ATOM 1439 C C . GLY A 1 186 ? 6.457 -14.409 1.634 1.00 93.25 186 GLY A C 1
ATOM 1440 O O . GLY A 1 186 ? 6.233 -14.911 2.734 1.00 93.25 186 GLY A O 1
ATOM 1441 N N . ARG A 1 187 ? 7.493 -13.588 1.435 1.00 91.44 187 ARG A N 1
ATOM 1442 C CA . ARG A 1 187 ? 8.437 -13.228 2.512 1.00 91.44 187 ARG A CA 1
ATOM 1443 C C . ARG A 1 187 ? 7.795 -12.437 3.650 1.00 91.44 187 ARG A C 1
ATOM 1445 O O . ARG A 1 187 ? 8.387 -12.341 4.716 1.00 91.44 187 ARG A O 1
ATOM 1452 N N . LEU A 1 188 ? 6.664 -11.789 3.363 1.00 95.38 188 LEU A N 1
ATOM 1453 C CA . LEU A 1 188 ? 5.929 -10.970 4.310 1.00 95.38 188 LEU A CA 1
ATOM 1454 C C . LEU A 1 188 ? 4.684 -11.725 4.825 1.00 95.38 188 LEU A C 1
ATOM 1456 O O . LEU A 1 188 ? 3.769 -11.116 5.378 1.00 95.38 188 LEU A O 1
ATOM 1460 N N . ALA A 1 189 ? 4.638 -13.050 4.673 1.00 95.38 189 ALA A N 1
ATOM 1461 C CA . ALA A 1 189 ? 3.542 -13.853 5.191 1.00 95.38 189 ALA A CA 1
ATOM 1462 C C . ALA A 1 189 ? 3.407 -13.710 6.715 1.00 95.38 189 ALA A C 1
ATOM 1464 O O . ALA A 1 189 ? 4.369 -13.899 7.457 1.00 95.38 189 ALA A O 1
ATOM 1465 N N . GLY A 1 190 ? 2.189 -13.414 7.171 1.00 94.31 190 GLY A N 1
ATOM 1466 C CA . GLY A 1 190 ? 1.860 -13.215 8.586 1.00 94.31 190 GLY A CA 1
ATOM 1467 C C . GLY A 1 190 ? 1.734 -11.749 9.001 1.00 94.31 190 GLY A C 1
ATOM 1468 O O . GLY A 1 190 ? 1.158 -11.480 10.052 1.00 94.31 190 GLY A O 1
ATOM 1469 N N . LEU A 1 191 ? 2.190 -10.803 8.174 1.00 96.75 191 LEU A N 1
ATOM 1470 C CA . LEU A 1 191 ? 1.887 -9.389 8.372 1.00 96.75 191 LEU A CA 1
ATOM 1471 C C . LEU A 1 191 ? 0.502 -9.055 7.825 1.00 96.75 191 LEU A C 1
ATOM 1473 O O . LEU A 1 191 ? 0.163 -9.392 6.688 1.00 96.75 191 LEU A O 1
ATOM 1477 N N . VAL A 1 192 ? -0.266 -8.327 8.630 1.00 98.06 192 VAL A N 1
ATOM 1478 C CA . VAL A 1 192 ? -1.523 -7.713 8.218 1.00 98.06 192 VAL A CA 1
ATOM 1479 C C . VAL A 1 192 ? -1.512 -6.248 8.643 1.00 98.06 192 VAL A C 1
ATOM 1481 O O . VAL A 1 192 ? -1.237 -5.938 9.804 1.00 98.06 192 VAL A O 1
ATOM 1484 N N . THR A 1 193 ? -1.796 -5.349 7.703 1.00 98.12 193 THR A N 1
ATOM 1485 C CA . THR A 1 193 ? -1.911 -3.907 7.968 1.00 98.12 193 THR A CA 1
ATOM 1486 C C . THR A 1 193 ? -3.267 -3.391 7.529 1.00 98.12 193 THR A C 1
ATOM 1488 O O . THR A 1 193 ? -3.883 -3.957 6.632 1.00 98.12 193 THR A O 1
ATOM 1491 N N . ALA A 1 194 ? -3.711 -2.294 8.125 1.00 98.12 194 ALA A N 1
ATOM 1492 C CA . ALA A 1 194 ? -4.903 -1.578 7.706 1.00 98.12 194 ALA A CA 1
ATOM 1493 C C . ALA A 1 194 ? -4.575 -0.108 7.474 1.00 98.12 194 ALA A C 1
ATOM 1495 O O . ALA A 1 194 ? -3.930 0.523 8.309 1.00 98.12 194 ALA A O 1
ATOM 1496 N N . GLU A 1 195 ? -5.011 0.414 6.338 1.00 97.12 195 GLU A N 1
ATOM 1497 C CA . GLU A 1 195 ? -4.908 1.819 5.962 1.00 97.12 195 GLU A CA 1
ATOM 1498 C C . GLU A 1 195 ? -6.325 2.399 5.879 1.00 97.12 195 GLU A C 1
ATOM 1500 O O . GLU A 1 195 ? -7.244 1.725 5.413 1.00 97.12 195 GLU A O 1
ATOM 1505 N N . ILE A 1 196 ? -6.508 3.628 6.357 1.00 95.12 196 ILE A N 1
ATOM 1506 C CA . ILE A 1 196 ? -7.746 4.399 6.194 1.00 95.12 196 ILE A CA 1
ATOM 1507 C C . ILE A 1 196 ? -7.438 5.668 5.412 1.00 95.12 196 ILE A C 1
ATOM 1509 O O . ILE A 1 196 ? -6.512 6.405 5.759 1.00 95.12 196 ILE A O 1
ATOM 1513 N N . GLU A 1 197 ? -8.232 5.917 4.374 1.00 88.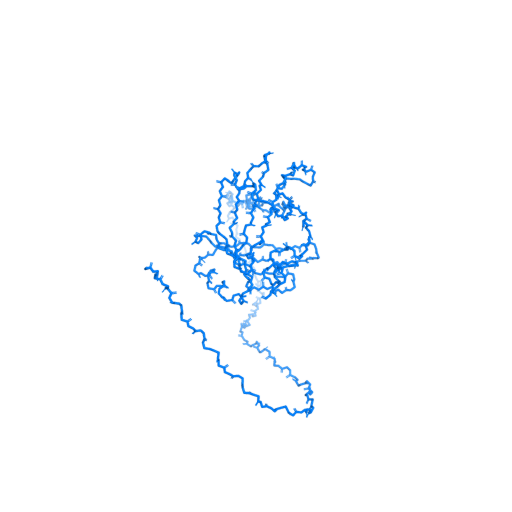88 197 GLU A N 1
ATOM 1514 C CA . GLU A 1 197 ? -8.201 7.161 3.610 1.00 88.88 197 GLU A CA 1
ATOM 1515 C C . GLU A 1 197 ? -9.090 8.204 4.301 1.00 88.88 197 GLU A C 1
ATOM 1517 O O . GLU A 1 197 ? -10.258 7.938 4.600 1.00 88.88 197 GLU A O 1
ATOM 1522 N N . MET A 1 198 ? -8.535 9.387 4.570 1.00 89.69 198 MET A N 1
ATOM 1523 C CA . MET A 1 198 ? -9.239 10.499 5.209 1.00 89.69 198 MET A CA 1
ATOM 1524 C C . MET A 1 198 ? -9.324 11.696 4.261 1.00 89.69 198 MET A C 1
ATOM 1526 O O . MET A 1 198 ? -8.406 11.983 3.492 1.00 89.69 198 MET A O 1
ATOM 1530 N N . GLY A 1 199 ? -10.443 12.417 4.324 1.00 84.44 199 GLY A N 1
ATOM 1531 C CA . GLY A 1 199 ? -10.653 13.638 3.550 1.00 84.44 199 GLY A CA 1
ATOM 1532 C C . GLY A 1 199 ? -9.994 14.863 4.185 1.00 84.44 199 GLY A C 1
ATOM 1533 O O . GLY A 1 199 ? -9.754 15.858 3.497 1.00 84.44 199 GLY A O 1
ATOM 1534 N N . SER A 1 200 ? -9.705 14.814 5.489 1.00 85.12 200 SER A N 1
ATOM 1535 C CA . SER A 1 200 ? -9.025 15.880 6.223 1.00 85.12 200 SER A CA 1
ATOM 1536 C C . SER A 1 200 ? -8.220 15.358 7.420 1.00 85.12 200 SER A C 1
ATOM 1538 O O . SER A 1 200 ? -8.513 14.298 7.962 1.00 85.12 200 SER A O 1
ATOM 1540 N N . GLU A 1 201 ? -7.239 16.135 7.895 1.00 83.56 201 GLU A N 1
ATOM 1541 C CA . GLU A 1 201 ? -6.466 15.804 9.110 1.00 83.56 201 GLU A CA 1
ATOM 1542 C C . GLU A 1 201 ? -7.323 15.889 10.382 1.00 83.56 201 GLU A C 1
ATOM 1544 O O . GLU A 1 201 ? -6.932 15.387 11.431 1.00 83.56 201 GLU A O 1
ATOM 1549 N N . SER A 1 202 ? -8.483 16.548 10.297 1.00 85.81 202 SER A N 1
ATOM 1550 C CA . SER A 1 202 ? -9.449 16.666 11.389 1.00 85.81 202 SER A CA 1
ATOM 1551 C C . SER A 1 202 ? -10.488 15.546 11.418 1.00 85.81 202 SER A C 1
ATOM 1553 O O . SER A 1 202 ? -11.345 15.553 12.303 1.00 85.81 202 SER A O 1
ATOM 1555 N N . ASP A 1 203 ? -10.447 14.618 10.461 1.00 87.12 203 ASP A N 1
ATOM 1556 C CA . ASP A 1 203 ? -11.330 13.459 10.470 1.00 87.12 203 ASP A CA 1
ATOM 1557 C C . ASP A 1 203 ? -10.974 12.561 11.665 1.00 87.12 203 ASP A C 1
ATOM 1559 O O . ASP A 1 203 ? -9.813 12.212 11.877 1.00 87.12 203 ASP A O 1
ATOM 1563 N N . ASP A 1 204 ? -11.985 12.176 12.447 1.00 88.19 204 ASP A N 1
ATOM 1564 C CA . ASP A 1 204 ? -11.825 11.335 13.639 1.00 88.19 204 ASP A CA 1
ATOM 1565 C C . ASP A 1 204 ? -12.666 10.053 13.505 1.00 88.19 204 ASP A C 1
ATOM 1567 O O . ASP A 1 204 ? -13.739 9.930 14.106 1.00 88.19 204 ASP A O 1
ATOM 1571 N N . PRO A 1 205 ? -12.251 9.114 12.632 1.00 88.56 205 PRO A N 1
ATOM 1572 C CA . PRO A 1 205 ? -12.964 7.861 12.439 1.00 88.56 205 PRO A CA 1
ATOM 1573 C C . PRO A 1 205 ? -12.897 7.008 13.708 1.00 88.56 205 PRO A C 1
ATOM 1575 O O . PRO A 1 205 ? -11.835 6.842 14.316 1.00 88.56 205 PRO A O 1
ATOM 1578 N N . ALA A 1 206 ? -14.024 6.394 14.075 1.00 89.56 206 ALA A N 1
ATOM 1579 C CA . ALA A 1 206 ? -14.044 5.410 15.146 1.00 89.56 206 ALA A CA 1
ATOM 1580 C C . ALA A 1 206 ? -13.117 4.241 14.783 1.00 89.56 206 ALA A C 1
ATOM 1582 O O . ALA A 1 206 ? -13.282 3.603 13.744 1.00 89.56 206 ALA A O 1
ATOM 1583 N N . LEU A 1 207 ? -12.136 3.963 15.643 1.00 94.19 207 LEU A N 1
ATOM 1584 C CA . LEU A 1 207 ? -11.156 2.908 15.407 1.00 94.19 207 LEU A CA 1
ATOM 1585 C C . LEU A 1 207 ? -11.772 1.532 15.702 1.00 94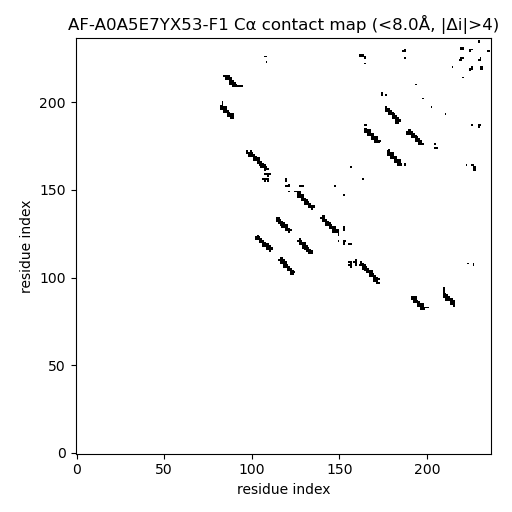.19 207 LEU A C 1
ATOM 1587 O O . LEU A 1 207 ? -12.177 1.280 16.843 1.00 94.19 207 LEU A O 1
ATOM 1591 N N . PRO A 1 208 ? -11.837 0.617 14.717 1.00 94.88 208 PRO A N 1
ATOM 1592 C CA . PRO A 1 208 ? -12.331 -0.728 14.958 1.00 94.88 208 PRO A CA 1
ATOM 1593 C C . PRO A 1 208 ? -11.473 -1.500 15.966 1.00 94.88 208 PRO A C 1
ATOM 1595 O O . PRO A 1 208 ? -10.249 -1.395 15.985 1.00 94.88 208 PRO A O 1
ATOM 1598 N N . SER A 1 209 ? -12.109 -2.367 16.756 1.00 95.69 209 SER A N 1
ATOM 1599 C CA . SER A 1 209 ? -11.454 -3.116 17.841 1.00 95.69 209 SER A CA 1
ATOM 1600 C C . SER A 1 209 ? -10.422 -4.157 17.388 1.00 95.69 209 SER A C 1
ATOM 1602 O O . SER A 1 209 ? -9.806 -4.803 18.227 1.00 95.69 209 SER A O 1
ATOM 1604 N N . TRP A 1 210 ? -10.306 -4.407 16.083 1.00 96.69 210 TRP A N 1
ATOM 1605 C CA . TRP A 1 210 ? -9.349 -5.354 15.508 1.00 96.69 210 TRP A CA 1
ATOM 1606 C C . TRP A 1 210 ? -8.022 -4.704 15.106 1.00 96.69 210 TRP A C 1
ATOM 1608 O O . TRP A 1 210 ? -7.089 -5.422 14.733 1.00 96.69 210 TRP A O 1
ATOM 1618 N N . LEU A 1 211 ? -7.939 -3.374 15.171 1.00 97.56 211 LEU A N 1
ATOM 1619 C CA . LEU A 1 211 ? -6.702 -2.638 14.967 1.00 97.56 211 LEU A CA 1
ATOM 1620 C C . LEU A 1 211 ? -5.754 -2.833 16.148 1.00 97.56 211 LEU A C 1
ATOM 1622 O O . LEU A 1 211 ? -6.176 -2.888 17.300 1.00 97.56 211 LEU A O 1
ATOM 1626 N N . GLY A 1 212 ? -4.469 -2.892 15.827 1.00 96.56 212 GLY A N 1
ATOM 1627 C CA . GLY A 1 212 ? -3.368 -2.805 16.770 1.00 96.56 212 GLY A CA 1
ATOM 1628 C C . GLY A 1 212 ? -2.697 -1.434 16.749 1.00 96.56 212 GLY A C 1
ATOM 1629 O O . GLY A 1 212 ? -3.342 -0.424 16.451 1.00 96.56 212 GLY A O 1
ATOM 1630 N N . PRO A 1 213 ? -1.384 -1.381 17.043 1.00 96.19 213 PRO A N 1
ATOM 1631 C CA . PRO A 1 213 ? -0.625 -0.139 17.054 1.00 96.19 213 PRO A CA 1
ATOM 1632 C C . PRO A 1 213 ? -0.702 0.627 15.731 1.00 96.19 213 PRO A C 1
ATOM 1634 O O . PRO A 1 213 ? -0.572 0.051 14.646 1.00 96.19 213 PRO A O 1
ATOM 1637 N N . GLU A 1 214 ? -0.854 1.944 15.841 1.00 96.38 214 GLU A N 1
ATOM 1638 C CA . GLU A 1 214 ? -0.696 2.864 14.720 1.00 96.38 214 GLU A CA 1
ATOM 1639 C C . GLU A 1 214 ? 0.790 3.002 14.360 1.00 96.38 214 GLU A C 1
ATOM 1641 O O . GLU A 1 214 ? 1.642 3.187 15.230 1.00 96.38 214 GLU A O 1
ATOM 1646 N N . VAL A 1 215 ? 1.092 2.909 13.068 1.00 95.81 215 VAL A N 1
ATOM 1647 C CA . VAL A 1 215 ? 2.439 3.000 12.482 1.00 95.81 215 VAL A CA 1
ATOM 1648 C C . VAL A 1 215 ? 2.516 4.083 11.396 1.00 95.81 215 VAL A C 1
ATOM 1650 O O . VAL A 1 215 ? 3.420 4.086 10.559 1.00 95.81 215 VAL A O 1
ATOM 1653 N N . THR A 1 216 ? 1.553 5.008 11.389 1.00 93.31 216 THR A N 1
ATOM 1654 C CA . THR A 1 216 ? 1.509 6.165 10.487 1.00 93.31 216 THR A CA 1
ATOM 1655 C C . THR A 1 216 ? 2.811 6.963 10.561 1.00 93.31 216 THR A C 1
ATOM 1657 O O . THR A 1 216 ? 3.296 7.293 11.642 1.00 93.31 216 THR A O 1
ATOM 1660 N N . GLY A 1 217 ? 3.385 7.288 9.403 1.00 88.69 217 GLY A N 1
ATOM 1661 C CA . GLY A 1 217 ? 4.591 8.114 9.308 1.00 88.69 217 GLY A CA 1
ATOM 1662 C C . GLY A 1 217 ? 5.904 7.424 9.694 1.00 88.69 217 GLY A C 1
ATOM 1663 O O . GLY A 1 217 ? 6.956 8.024 9.488 1.00 88.69 217 GLY A O 1
ATOM 1664 N N . ASP A 1 218 ? 5.888 6.182 10.190 1.00 91.94 218 ASP A N 1
ATOM 1665 C CA . ASP A 1 218 ? 7.116 5.426 10.441 1.00 91.94 218 ASP A CA 1
ATOM 1666 C C . ASP A 1 218 ? 7.692 4.893 9.110 1.00 91.94 218 ASP A C 1
ATOM 1668 O O . ASP A 1 218 ? 7.083 4.025 8.465 1.00 91.94 218 ASP A O 1
ATOM 1672 N N . PRO A 1 219 ? 8.882 5.360 8.675 1.00 89.44 219 PRO A N 1
ATOM 1673 C CA . PRO A 1 219 ? 9.475 4.939 7.410 1.00 89.44 219 PRO A CA 1
ATOM 1674 C C . PRO A 1 219 ? 9.720 3.430 7.325 1.00 89.44 219 PRO A C 1
ATOM 1676 O O . PRO A 1 219 ? 9.707 2.877 6.221 1.00 89.44 219 PRO A O 1
ATOM 1679 N N . ALA A 1 220 ? 9.919 2.752 8.461 1.00 91.88 220 ALA A N 1
ATOM 1680 C CA . ALA A 1 220 ? 10.176 1.316 8.512 1.00 91.88 220 ALA A CA 1
ATOM 1681 C C . ALA A 1 220 ? 8.969 0.475 8.053 1.00 91.88 220 ALA A C 1
ATOM 1683 O O . ALA A 1 220 ? 9.152 -0.654 7.599 1.00 91.88 220 ALA A O 1
ATOM 1684 N N . TRP A 1 221 ? 7.762 1.048 8.094 1.00 93.62 221 TRP A N 1
ATOM 1685 C CA . TRP A 1 221 ? 6.511 0.441 7.621 1.00 93.62 221 TRP A CA 1
ATOM 1686 C C . TRP A 1 221 ? 6.089 0.919 6.222 1.00 93.62 221 TRP A C 1
ATOM 1688 O O . TRP A 1 221 ? 4.999 0.599 5.738 1.00 93.62 221 TRP A O 1
ATOM 1698 N N . SER A 1 222 ? 6.949 1.674 5.533 1.00 91.62 222 SER A N 1
ATOM 1699 C CA . SER A 1 222 ? 6.723 2.026 4.131 1.00 91.62 222 SER A CA 1
ATOM 1700 C C . SER A 1 222 ? 6.869 0.800 3.224 1.00 91.62 222 SER A C 1
ATOM 1702 O O . SER A 1 222 ? 7.726 -0.055 3.443 1.00 91.62 222 SER A O 1
ATOM 1704 N N . ASN A 1 223 ? 6.096 0.735 2.134 1.00 93.31 223 ASN A N 1
ATOM 1705 C CA . ASN A 1 223 ? 6.175 -0.386 1.186 1.00 93.31 223 ASN A CA 1
ATOM 1706 C C . ASN A 1 223 ? 7.592 -0.575 0.614 1.00 93.31 223 ASN A C 1
ATOM 1708 O O . ASN A 1 223 ? 8.018 -1.700 0.379 1.00 93.31 223 ASN A O 1
ATOM 1712 N N . ALA A 1 224 ? 8.352 0.504 0.410 1.00 90.94 224 ALA A N 1
ATOM 1713 C CA . ALA A 1 224 ? 9.729 0.389 -0.068 1.00 90.94 224 ALA A CA 1
ATOM 1714 C C . ALA A 1 224 ? 10.617 -0.323 0.963 1.00 90.94 224 ALA A C 1
ATOM 1716 O O . ALA A 1 224 ? 11.363 -1.235 0.606 1.00 90.94 224 ALA A O 1
ATOM 1717 N N . MET A 1 225 ? 10.502 0.047 2.242 1.00 92.06 225 MET A N 1
ATOM 1718 C CA . MET A 1 225 ? 11.266 -0.581 3.320 1.00 92.06 225 MET A CA 1
ATOM 1719 C C . MET A 1 225 ? 10.829 -2.023 3.565 1.00 92.06 225 MET A C 1
ATOM 1721 O O . MET A 1 225 ? 11.694 -2.889 3.651 1.00 92.06 225 MET A O 1
ATOM 1725 N N . LEU A 1 226 ? 9.524 -2.309 3.550 1.00 94.62 226 LEU A N 1
ATOM 1726 C CA . LEU A 1 226 ? 8.999 -3.675 3.632 1.00 94.62 226 LEU A CA 1
ATOM 1727 C C . LEU A 1 226 ? 9.541 -4.563 2.500 1.00 94.62 226 LEU A C 1
ATOM 1729 O O . LEU A 1 226 ? 9.977 -5.690 2.738 1.00 94.62 226 LEU A O 1
ATOM 1733 N N . ALA A 1 227 ? 9.578 -4.041 1.270 1.00 92.81 227 ALA A N 1
ATOM 1734 C CA . ALA A 1 227 ? 10.107 -4.761 0.116 1.00 92.81 227 ALA A CA 1
ATOM 1735 C C . ALA A 1 227 ? 11.617 -5.029 0.219 1.00 92.81 227 ALA A C 1
ATOM 1737 O O . ALA A 1 227 ? 12.079 -6.075 -0.240 1.00 92.81 227 ALA A O 1
ATOM 1738 N N . MET A 1 228 ? 12.390 -4.091 0.776 1.00 90.19 228 MET A N 1
ATOM 1739 C CA . MET A 1 228 ? 13.848 -4.210 0.893 1.00 90.19 228 MET A CA 1
ATOM 1740 C C . MET A 1 228 ? 14.287 -5.046 2.098 1.00 90.19 228 MET A C 1
ATOM 1742 O O . MET A 1 228 ? 15.181 -5.876 1.960 1.00 90.19 228 MET A 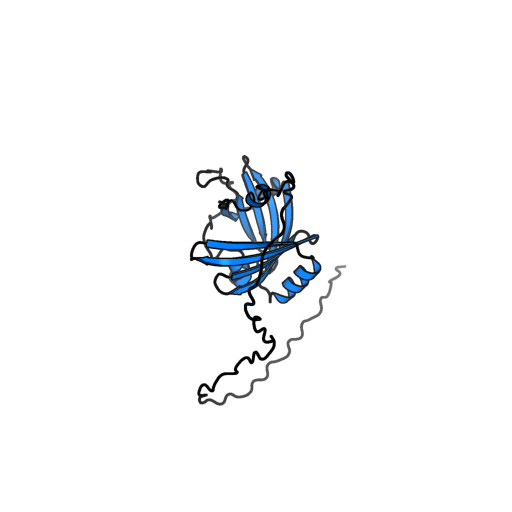O 1
ATOM 1746 N N . ASN A 1 229 ? 13.665 -4.831 3.258 1.00 90.62 229 ASN A N 1
ATOM 1747 C CA . ASN A 1 229 ? 14.207 -5.240 4.554 1.00 90.62 229 ASN A CA 1
ATOM 1748 C C . ASN A 1 229 ? 13.266 -6.140 5.369 1.00 90.62 229 ASN A C 1
ATOM 1750 O O . ASN A 1 229 ? 13.666 -6.612 6.431 1.00 90.62 229 ASN A O 1
ATOM 1754 N N . GLY A 1 230 ? 12.038 -6.392 4.903 1.00 91.00 230 GLY A N 1
ATOM 1755 C CA . GLY A 1 230 ? 11.004 -6.998 5.742 1.00 91.00 230 GLY A CA 1
ATOM 1756 C C . GLY A 1 230 ? 10.377 -5.981 6.698 1.00 91.00 230 GLY A C 1
ATOM 1757 O O . GLY A 1 230 ? 10.593 -4.777 6.556 1.00 91.00 230 GLY A O 1
ATOM 1758 N N . TRP A 1 231 ? 9.587 -6.452 7.667 1.00 87.31 231 TRP A N 1
ATOM 1759 C CA . TRP A 1 231 ? 8.964 -5.572 8.660 1.00 87.31 231 TRP A CA 1
ATOM 1760 C C . TRP A 1 231 ? 9.705 -5.574 10.010 1.00 87.31 231 TRP A C 1
ATOM 1762 O O . TRP A 1 231 ? 10.336 -6.575 10.376 1.00 87.31 231 TRP A O 1
ATOM 1772 N N . PRO A 1 232 ? 9.624 -4.477 10.788 1.00 84.00 232 PRO A N 1
ATOM 1773 C CA . PRO A 1 232 ? 10.285 -4.358 12.088 1.00 84.00 232 PRO A CA 1
ATOM 1774 C C . PRO A 1 232 ? 9.915 -5.478 13.068 1.00 84.00 232 PRO A C 1
ATOM 1776 O O . PRO A 1 232 ? 8.746 -5.710 13.357 1.00 84.00 232 PRO A O 1
ATOM 1779 N N . GLY A 1 233 ? 10.915 -6.171 13.616 1.00 74.00 233 GLY A N 1
ATOM 1780 C CA . GLY A 1 233 ? 10.704 -7.239 14.605 1.00 74.00 233 GLY A CA 1
ATOM 1781 C C . GLY A 1 233 ? 10.296 -8.601 14.026 1.00 74.00 233 GLY A C 1
ATOM 1782 O O . GLY A 1 233 ? 10.289 -9.579 14.765 1.00 74.00 233 GLY A O 1
ATOM 1783 N N . GLY A 1 234 ? 10.039 -8.696 12.719 1.00 59.53 234 GLY A N 1
ATOM 1784 C CA . GLY A 1 234 ? 9.812 -9.953 11.993 1.00 59.53 234 GLY A CA 1
ATOM 1785 C C . GLY A 1 234 ? 11.059 -10.475 11.284 1.00 59.53 234 GLY A C 1
ATOM 1786 O O . GLY A 1 234 ? 10.938 -11.064 10.214 1.00 59.53 234 GLY A O 1
ATOM 1787 N N . GLY A 1 235 ? 12.250 -10.187 11.828 1.00 39.53 235 GLY A N 1
ATOM 1788 C CA . GLY A 1 235 ? 13.532 -10.519 11.205 1.00 39.53 235 GLY A CA 1
ATOM 1789 C C . GLY A 1 235 ? 13.570 -11.962 10.703 1.00 39.53 235 GLY A C 1
ATOM 1790 O O . GLY A 1 235 ? 13.155 -12.876 11.413 1.00 39.53 235 GLY A O 1
ATOM 1791 N N . PHE A 1 236 ? 14.055 -12.130 9.472 1.00 43.16 236 PHE A N 1
ATOM 1792 C CA . PHE A 1 236 ? 14.243 -13.423 8.823 1.00 43.16 236 PHE A CA 1
ATOM 1793 C C . PHE A 1 236 ? 14.950 -14.401 9.772 1.00 43.16 236 PHE A C 1
ATOM 1795 O O . PHE A 1 236 ? 16.094 -14.162 10.166 1.00 43.16 236 PHE A O 1
ATOM 1802 N N . ALA A 1 237 ? 14.252 -15.476 10.136 1.00 33.09 237 ALA A N 1
ATOM 1803 C CA . ALA A 1 237 ? 14.877 -16.700 10.619 1.00 33.09 237 ALA A CA 1
ATOM 1804 C C . ALA A 1 237 ? 15.369 -17.523 9.423 1.00 33.09 237 ALA A C 1
ATOM 1806 O O . ALA A 1 237 ? 14.641 -17.560 8.401 1.00 33.09 237 ALA A O 1
#

pLDDT: mean 72.61, std 27.86, range [29.55, 98.69]